Protein 2VQX (pdb70)

Structure (mmCIF, N/CA/C/O backbone):
data_2VQX
#
_entry.id   2VQX
#
_cell.length_a   70.760
_cell.length_b   78.650
_cell.length_c   59.280
_cell.angle_alpha   90.00
_cell.angle_beta   90.00
_cell.angle_gamma   90.00
#
_symmetry.space_group_name_H-M   'P 21 21 2'
#
loop_
_entity.id
_entity.type
_entity.pdbx_description
1 polymer METALLOPROTEINASE
2 non-polymer 'ZINC ION'
3 water water
#
loop_
_atom_site.group_PDB
_atom_site.id
_atom_site.type_symbol
_atom_site.label_atom_id
_atom_site.label_alt_id
_atom_site.label_comp_id
_atom_site.label_asym_id
_atom_site.label_entity_id
_atom_site.label_seq_id
_atom_site.pdbx_PDB_ins_code
_atom_site.Cartn_x
_atom_site.Cartn_y
_atom_site.Cartn_z
_atom_site.occupancy
_atom_site.B_iso_or_equiv
_atom_site.auth_seq_id
_atom_site.auth_comp_id
_atom_site.auth_asym_id
_atom_site.auth_atom_id
_atom_site.pdbx_PDB_model_num
ATOM 1 N N . ALA A 1 6 ? -2.025 7.276 14.023 1.00 26.59 6 ALA A N 1
ATOM 2 C CA . ALA A 1 6 ? -2.984 8.388 13.768 1.00 26.15 6 ALA A CA 1
ATOM 3 C C . ALA A 1 6 ? -4.112 8.345 14.793 1.00 26.13 6 ALA A C 1
ATOM 4 O O . ALA A 1 6 ? -4.696 7.283 15.039 1.00 26.19 6 ALA A O 1
ATOM 6 N N . ARG A 1 7 ? -4.404 9.501 15.388 1.00 25.68 7 ARG A N 1
ATOM 7 C CA . ARG A 1 7 ? -5.519 9.651 16.323 1.00 25.51 7 ARG A CA 1
ATOM 8 C C . ARG A 1 7 ? -6.686 10.301 15.586 1.00 25.08 7 ARG A C 1
ATOM 9 O O . ARG A 1 7 ? -6.628 11.496 15.266 1.00 25.35 7 ARG A O 1
ATOM 17 N N . SER A 1 8 ? -7.728 9.513 15.312 1.00 24.45 8 SER A N 1
ATOM 18 C CA . SER A 1 8 ? -8.902 9.973 14.556 1.00 23.93 8 SER A CA 1
ATOM 19 C C . SER A 1 8 ? -10.087 10.278 15.479 1.00 23.56 8 SER A C 1
ATOM 20 O O . SER A 1 8 ? -10.368 9.514 16.408 1.00 23.79 8 SER A O 1
ATOM 23 N N . VAL A 1 9 ? -10.798 11.367 15.189 1.00 22.70 9 VAL A N 1
ATOM 24 C CA . VAL A 1 9 ? -11.882 11.864 16.054 1.00 22.37 9 VAL A CA 1
ATOM 25 C C . VAL A 1 9 ? -13.143 10.974 16.097 1.00 21.95 9 VAL A C 1
ATOM 26 O O . VAL A 1 9 ? -13.788 10.868 17.142 1.00 21.55 9 VAL A O 1
ATOM 30 N N . ILE A 1 10 ? -13.482 10.345 14.972 1.00 21.49 10 ILE A N 1
ATOM 31 C CA . ILE A 1 10 ? -14.622 9.419 14.884 1.00 21.59 10 ILE A CA 1
ATOM 32 C C . ILE A 1 10 ? -14.126 7.978 15.079 1.00 21.62 10 ILE A C 1
ATOM 33 O O . ILE A 1 10 ? -13.359 7.472 14.254 1.00 21.53 10 ILE A O 1
ATOM 38 N N . PRO A 1 11 ? -14.563 7.310 16.163 1.00 21.79 11 PRO A N 1
ATOM 39 C CA . PRO A 1 11 ? -14.079 5.959 16.469 1.00 22.05 11 PRO A CA 1
ATOM 40 C C . PRO A 1 11 ? -14.627 4.875 15.540 1.00 22.01 11 PRO A C 1
ATOM 41 O O . PRO A 1 11 ? -15.720 5.046 14.983 1.00 22.00 11 PRO A O 1
ATOM 45 N N . PRO A 1 12 ? -13.869 3.771 15.365 1.00 22.32 12 PRO A N 1
ATOM 46 C CA . PRO A 1 12 ? -14.275 2.629 14.544 1.00 21.98 12 PRO A CA 1
ATOM 47 C C . PRO A 1 12 ? -15.701 2.114 14.803 1.00 21.81 12 PRO A C 1
ATOM 48 O O . PRO A 1 12 ? -16.403 1.799 13.843 1.00 21.58 12 PRO A O 1
ATOM 52 N N . TYR A 1 13 ? -16.134 2.033 16.065 1.00 21.33 13 TYR A N 1
ATOM 53 C CA . TYR A 1 13 ? -17.486 1.522 16.344 1.00 21.04 13 TYR A CA 1
ATOM 54 C C . TYR A 1 13 ? -18.598 2.430 15.804 1.00 21.04 13 TYR A C 1
ATOM 55 O O . TYR A 1 13 ? -19.686 1.945 15.495 1.00 20.72 13 TYR A O 1
ATOM 64 N N . MET A 1 14 ? -18.327 3.731 15.675 1.00 21.20 14 MET A N 1
ATOM 65 C CA . MET A 1 14 ? -19.318 4.660 15.128 1.00 21.75 14 MET A CA 1
ATOM 66 C C . MET A 1 14 ? -19.440 4.477 13.611 1.00 21.84 14 MET A C 1
ATOM 67 O O . MET A 1 14 ? -20.547 4.469 13.073 1.00 21.84 14 MET A O 1
ATOM 72 N N . LEU A 1 15 ? -18.303 4.323 12.934 1.00 22.39 15 LEU A N 1
ATOM 73 C CA . LEU A 1 15 ? -18.279 4.051 11.496 1.00 22.67 15 LEU A CA 1
ATOM 74 C C . LEU A 1 15 ? -18.901 2.681 11.166 1.00 23.17 15 LEU A C 1
ATOM 75 O O . LEU A 1 15 ? -19.624 2.550 10.175 1.00 22.93 15 LEU A O 1
ATOM 80 N N . ARG A 1 16 ? -18.625 1.670 11.992 1.00 23.66 16 ARG A N 1
ATOM 81 C CA . ARG A 1 16 ? -19.218 0.334 11.798 1.00 24.35 16 ARG A CA 1
ATOM 82 C C . ARG A 1 16 ? -20.742 0.401 11.903 1.00 24.59 16 ARG A C 1
ATOM 83 O O . ARG A 1 16 ? -21.459 -0.260 11.156 1.00 24.39 16 ARG A O 1
ATOM 91 N N . ARG A 1 17 ? -21.224 1.211 12.837 1.00 25.20 1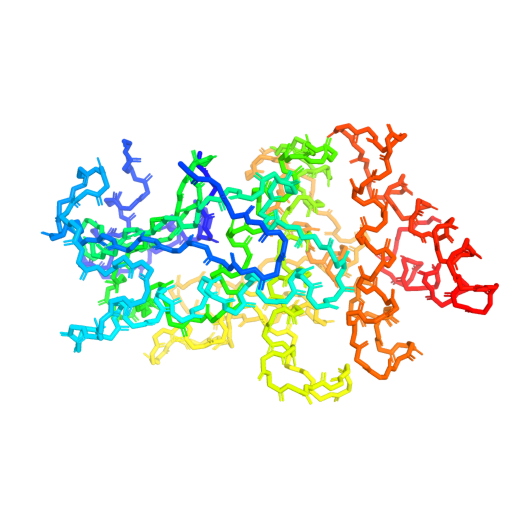7 ARG A N 1
ATOM 92 C CA . ARG A 1 17 ? -22.649 1.459 12.987 1.00 25.46 17 ARG A CA 1
ATOM 93 C C . ARG A 1 17 ? -23.255 2.029 11.686 1.00 25.60 17 ARG A C 1
ATOM 94 O O . ARG A 1 17 ? -24.319 1.587 11.247 1.00 25.45 17 ARG A O 1
ATOM 102 N N . ILE A 1 18 ? -22.565 2.987 11.069 1.00 25.60 18 ILE A N 1
ATOM 103 C CA . ILE A 1 18 ? -23.004 3.563 9.790 1.00 25.90 18 ILE A CA 1
ATOM 104 C C . ILE A 1 18 ? -22.973 2.514 8.674 1.00 26.17 18 ILE A C 1
ATOM 105 O O . ILE A 1 18 ? -23.875 2.463 7.831 1.00 26.13 18 ILE A O 1
ATOM 110 N N . ILE A 1 19 ? -21.939 1.678 8.679 1.00 26.61 19 ILE A N 1
ATOM 111 C CA . ILE A 1 19 ? -21.773 0.642 7.654 1.00 27.07 19 ILE A CA 1
ATOM 112 C C . ILE A 1 19 ? -22.948 -0.351 7.660 1.00 27.62 19 ILE A C 1
ATOM 113 O O . ILE A 1 19 ? -23.386 -0.802 6.598 1.00 28.00 19 ILE A O 1
ATOM 118 N N . GLU A 1 20 ? -23.484 -0.651 8.842 1.00 28.06 20 GLU A N 1
ATOM 119 C CA . GLU A 1 20 ? -24.597 -1.604 8.969 1.00 28.37 20 GLU A CA 1
ATOM 120 C C . GLU A 1 20 ? -26.005 -1.011 8.793 1.00 28.71 20 GLU A C 1
ATOM 121 O O . GLU A 1 20 ? -26.904 -1.702 8.307 1.00 28.85 20 GLU A O 1
ATOM 127 N N . HIS A 1 21 ? -26.202 0.251 9.176 1.00 28.74 21 HIS A N 1
ATOM 128 C CA . HIS A 1 21 ? -27.547 0.845 9.210 1.00 28.78 21 HIS A CA 1
ATOM 129 C C . HIS A 1 21 ? -27.818 1.916 8.149 1.00 28.69 21 HIS A C 1
ATOM 130 O O . HIS A 1 21 ? -28.969 2.327 7.965 1.00 28.78 21 HIS A O 1
ATOM 137 N N . GLY A 1 22 ? -26.778 2.366 7.454 1.00 28.70 22 GLY A N 1
ATOM 138 C CA . GLY A 1 22 ? -26.908 3.462 6.491 1.00 28.82 22 GLY A CA 1
ATOM 139 C C . GLY A 1 22 ? -27.389 3.023 5.118 1.00 28.98 22 GLY A C 1
ATOM 140 O O . GLY A 1 22 ? -27.508 1.827 4.838 1.00 28.79 22 GLY A O 1
ATOM 141 N N . SER A 1 23 ? -27.662 4.005 4.260 1.00 29.18 23 SER A N 1
ATOM 142 C CA . SER A 1 23 ? -27.983 3.748 2.857 1.00 29.26 23 SER A CA 1
ATOM 143 C C . SER A 1 23 ? -26.725 3.296 2.113 1.00 29.50 23 SER A C 1
ATOM 144 O O . SER A 1 23 ? -25.626 3.277 2.682 1.00 29.13 23 SER A O 1
ATOM 147 N N . LEU A 1 24 ? -26.887 2.933 0.841 1.00 29.76 24 LEU A N 1
ATOM 148 C CA . LEU A 1 24 ? -25.757 2.482 0.028 1.00 30.01 24 LEU A CA 1
ATOM 149 C C . LEU A 1 24 ? -24.609 3.499 -0.006 1.00 30.19 24 LEU A C 1
ATOM 150 O O . LEU A 1 24 ? -23.480 3.151 0.341 1.00 30.53 24 LEU A O 1
ATOM 155 N N . PRO A 1 25 ? -24.886 4.757 -0.410 1.00 30.40 25 PRO A N 1
ATOM 156 C CA . PRO A 1 25 ? -23.801 5.746 -0.416 1.00 30.34 25 PRO A CA 1
ATOM 157 C C . PRO A 1 25 ? -23.228 6.048 0.974 1.00 30.27 25 PRO A C 1
ATOM 158 O O . PRO A 1 25 ? -22.033 6.308 1.095 1.00 30.20 25 PRO A O 1
ATOM 162 N N . GLN A 1 26 ? -24.078 6.019 2.001 1.00 30.26 26 GLN A N 1
ATOM 163 C CA . GLN A 1 26 ? -23.634 6.259 3.381 1.00 30.17 26 GLN A CA 1
ATOM 164 C C . GLN A 1 26 ? -22.679 5.153 3.838 1.00 30.29 26 GLN A C 1
ATOM 165 O O . GLN A 1 26 ? -21.605 5.430 4.379 1.00 29.98 26 GLN A O 1
ATOM 171 N N . ARG A 1 27 ? -23.071 3.905 3.603 1.00 30.40 27 ARG A N 1
ATOM 172 C CA . ARG A 1 27 ? -22.211 2.759 3.887 1.00 30.50 27 ARG A CA 1
ATOM 173 C C . ARG A 1 27 ? -20.870 2.873 3.162 1.00 30.44 27 ARG A C 1
ATOM 174 O O . ARG A 1 27 ? -19.821 2.588 3.742 1.00 30.22 27 ARG A O 1
ATOM 182 N N . ASP A 1 28 ? -20.915 3.285 1.896 1.00 30.39 28 ASP A N 1
ATOM 183 C CA . ASP A 1 28 ? -19.726 3.301 1.047 1.00 30.48 28 ASP A CA 1
ATOM 184 C C . ASP A 1 28 ? -18.670 4.322 1.492 0.70 30.42 28 ASP A C 1
ATOM 185 O O . ASP A 1 28 ? -17.480 4.001 1.493 1.00 30.36 28 ASP A O 1
ATOM 190 N N . CYS A 1 29 ? -19.083 5.533 1.872 1.00 30.46 29 CYS A N 1
ATOM 191 C CA . CYS A 1 29 ? -18.104 6.536 2.335 1.00 30.48 29 CYS A CA 1
ATOM 192 C C . CYS A 1 29 ? -17.519 6.163 3.705 1.00 30.39 29 CYS A C 1
ATOM 193 O O . CYS A 1 29 ? -16.342 6.402 3.955 1.00 30.63 29 CYS A O 1
ATOM 198 N N . ALA A 1 30 ? -18.338 5.574 4.576 1.00 30.30 30 ALA A N 1
ATOM 199 C CA . ALA A 1 30 ? -17.880 5.125 5.898 1.00 30.37 30 ALA A CA 1
ATOM 200 C C . ALA A 1 30 ? -16.907 3.952 5.789 1.00 30.42 30 ALA A C 1
ATOM 201 O O . ALA A 1 30 ? -15.944 3.857 6.550 1.00 29.82 30 ALA A O 1
ATOM 203 N N . LEU A 1 31 ? -17.176 3.062 4.839 1.00 30.74 31 LEU A N 1
ATOM 204 C CA . LEU A 1 31 ? -16.333 1.896 4.603 1.00 31.11 31 LEU A CA 1
ATOM 205 C C . LEU A 1 31 ? -14.943 2.322 4.115 1.00 31.23 31 LEU A C 1
ATOM 206 O O . LEU A 1 31 ? -13.926 1.796 4.575 1.00 31.05 31 LEU A O 1
ATOM 211 N N . HIS A 1 32 ? -14.906 3.287 3.200 1.00 31.82 32 HIS A N 1
ATOM 212 C CA . HIS A 1 32 ? -13.640 3.811 2.687 1.00 32.26 32 HIS A CA 1
ATOM 213 C C . HIS A 1 32 ? -12.878 4.588 3.764 1.00 32.51 32 HIS A C 1
ATOM 214 O O . HIS A 1 32 ? -11.642 4.569 3.793 1.00 32.63 32 HIS A O 1
ATOM 221 N N . THR A 1 33 ? -13.615 5.270 4.639 1.00 32.55 33 THR A N 1
ATOM 222 C CA . THR A 1 33 ? -13.019 5.975 5.775 1.00 32.87 33 THR A CA 1
ATOM 223 C C . THR A 1 33 ? -12.409 4.992 6.780 1.00 33.26 33 THR A C 1
ATOM 224 O O . THR A 1 33 ? -11.276 5.180 7.228 1.00 32.93 33 THR A O 1
ATOM 228 N N . LEU A 1 34 ? -13.161 3.947 7.125 1.00 33.96 34 LEU A N 1
ATOM 229 C CA . LEU A 1 34 ? -12.718 2.966 8.123 1.00 34.69 34 LEU A CA 1
ATOM 230 C C . LEU A 1 34 ? -11.522 2.147 7.635 1.00 35.39 34 LEU A C 1
ATOM 231 O O . LEU A 1 34 ? -10.565 1.934 8.383 1.00 35.27 34 LEU A O 1
ATOM 236 N N . ASN A 1 35 ? -11.582 1.699 6.382 1.00 36.32 35 ASN A N 1
ATOM 237 C CA . ASN A 1 35 ? -10.550 0.823 5.822 1.00 37.08 35 ASN A CA 1
ATOM 238 C C . ASN A 1 35 ? -9.281 1.550 5.384 1.00 37.84 35 ASN A C 1
ATOM 239 O O . ASN A 1 35 ? -8.269 0.906 5.100 1.00 37.92 35 ASN A O 1
ATOM 244 N N . HIS A 1 36 ? -9.328 2.880 5.333 1.00 38.78 36 HIS A N 1
ATOM 245 C CA . HIS A 1 36 ? -8.202 3.665 4.829 1.00 39.17 36 HIS A CA 1
ATOM 246 C C . HIS A 1 36 ? -6.891 3.393 5.576 1.00 39.65 36 HIS A C 1
ATOM 247 O O . HIS A 1 36 ? -6.854 3.407 6.809 1.00 39.94 36 HIS A O 1
ATOM 254 N N . VAL A 1 37 ? -5.825 3.155 4.812 1.00 40.15 37 VAL A N 1
ATOM 255 C CA . VAL A 1 37 ? -4.476 2.983 5.360 1.00 40.18 37 VAL A CA 1
ATOM 256 C C . VAL A 1 37 ? -3.476 3.843 4.584 1.00 40.47 37 VAL A C 1
ATOM 257 O O . VAL A 1 37 ? -3.431 5.065 4.751 1.00 40.67 37 VAL A O 1
ATOM 261 N N . LYS A 1 52 ? 12.185 26.357 10.214 1.00 24.71 52 LYS A N 1
ATOM 262 C CA . LYS A 1 52 ? 11.997 27.476 11.133 1.00 24.36 52 LYS A CA 1
ATOM 263 C C . LYS A 1 52 ? 10.869 27.209 12.130 1.00 24.02 52 LYS A C 1
ATOM 264 O O . LYS A 1 52 ? 9.793 26.756 11.750 1.00 24.63 52 LYS A O 1
ATOM 270 N N . THR A 1 53 ? 11.126 27.515 13.399 1.00 23.21 53 THR A N 1
ATOM 271 C CA . THR A 1 53 ? 10.145 27.342 14.469 1.00 22.47 53 THR A CA 1
ATOM 272 C C . THR A 1 53 ? 9.713 28.700 15.012 1.00 21.77 53 THR A C 1
ATOM 273 O O . THR A 1 53 ? 10.422 29.701 14.857 1.00 21.41 53 THR A O 1
ATOM 277 N N . SER A 1 54 ? 8.550 28.730 15.661 1.00 20.85 54 SER A N 1
ATOM 278 C CA . SER A 1 54 ? 8.025 29.971 16.219 1.00 20.53 54 SER A CA 1
ATOM 279 C C . SER A 1 54 ? 8.766 30.357 17.495 1.00 19.89 54 SER A C 1
ATOM 280 O O . SER A 1 54 ? 9.224 29.496 18.254 1.00 19.29 54 SER A O 1
ATOM 283 N N . THR A 1 55 ? 8.913 31.660 17.701 1.00 19.50 55 THR A N 1
ATOM 284 C CA . THR A 1 55 ? 9.317 32.191 18.994 1.00 19.61 55 THR A CA 1
ATOM 285 C C . THR A 1 55 ? 8.025 32.363 19.796 1.00 19.43 55 THR A C 1
ATOM 286 O O . THR A 1 55 ? 6.947 32.557 19.216 1.00 19.44 55 THR A O 1
ATOM 290 N N . GLY A 1 56 ? 8.113 32.258 21.120 1.00 19.05 56 GLY A N 1
ATOM 291 C CA . GLY A 1 56 ? 6.916 32.301 21.963 1.00 18.66 56 GLY A CA 1
ATOM 292 C C . GLY A 1 56 ? 6.034 33.509 21.687 1.00 18.30 56 GLY A C 1
ATOM 293 O O . GLY A 1 56 ? 6.519 34.639 21.687 1.00 18.40 56 GLY A O 1
ATOM 294 N N . GLY A 1 57 ? 4.746 33.269 21.435 1.00 17.75 57 GLY A N 1
ATOM 295 C CA . GLY A 1 57 ? 3.770 34.341 21.215 1.00 17.84 57 GLY A CA 1
ATOM 296 C C . GLY A 1 57 ? 3.332 34.597 19.776 1.00 17.62 57 GLY A C 1
ATOM 297 O O . GLY A 1 57 ? 2.386 35.351 19.549 1.00 17.97 57 GLY A O 1
ATOM 298 N N . GLU A 1 58 ? 4.006 33.989 18.804 1.00 17.48 58 GLU A N 1
ATOM 299 C CA . GLU A 1 58 ? 3.680 34.208 17.386 1.00 17.29 58 GLU A CA 1
ATOM 300 C C . GLU A 1 58 ? 3.646 32.893 16.604 1.00 16.48 58 GLU A C 1
ATOM 301 O O . GLU A 1 58 ? 4.692 32.329 16.282 1.00 16.77 58 GLU A O 1
ATOM 307 N N . VAL A 1 59 ? 2.438 32.423 16.287 1.00 15.61 59 VAL A N 1
ATOM 308 C CA . VAL A 1 59 ? 2.244 31.165 15.555 1.00 15.36 59 VAL A CA 1
ATOM 309 C C . VAL A 1 59 ? 2.857 31.183 14.144 1.00 14.91 59 VAL A C 1
ATOM 310 O O . VAL A 1 59 ? 2.967 32.242 13.511 1.00 14.40 59 VAL A O 1
ATOM 314 N N . ILE A 1 60 ? 3.267 30.007 13.672 1.00 14.46 60 ILE A N 1
ATOM 315 C CA . ILE A 1 60 ? 3.561 29.791 12.251 1.00 14.33 60 ILE A CA 1
ATOM 316 C C . ILE A 1 60 ? 2.614 28.704 11.707 1.00 14.15 60 ILE A C 1
ATOM 317 O O . ILE A 1 60 ? 2.684 27.549 12.123 1.00 13.83 60 ILE A O 1
ATOM 322 N N . ARG A 1 61 ? 1.733 29.085 10.779 1.00 13.86 61 ARG A N 1
ATOM 323 C CA . ARG A 1 61 ? 0.796 28.155 10.138 1.00 14.13 61 ARG A CA 1
ATOM 324 C C . ARG A 1 61 ? 1.162 27.898 8.679 1.00 14.66 61 ARG A C 1
ATOM 325 O O . ARG A 1 61 ? 1.715 28.772 7.997 1.00 14.35 61 ARG A O 1
ATOM 333 N N . ASP A 1 62 ? 0.831 26.701 8.205 1.00 15.39 62 ASP A N 1
ATOM 334 C CA . ASP A 1 62 ? 0.883 26.401 6.777 1.00 15.60 62 ASP A CA 1
ATOM 335 C C . ASP A 1 62 ? -0.220 25.427 6.388 1.00 15.84 62 ASP A C 1
ATOM 336 O O . ASP A 1 62 ? -0.233 24.272 6.822 1.00 15.70 62 ASP A O 1
ATOM 341 N N . ILE A 1 63 ? -1.139 25.908 5.556 1.00 16.09 63 ILE A N 1
ATOM 342 C CA . ILE A 1 63 ? -2.310 25.142 5.156 1.00 16.17 63 ILE A CA 1
ATOM 343 C C . ILE A 1 63 ? -2.157 24.664 3.713 1.00 16.45 63 ILE A C 1
ATOM 344 O O . ILE A 1 63 ? -1.798 25.452 2.823 1.00 16.43 63 ILE A O 1
ATOM 349 N N . TYR A 1 64 ? -2.431 23.373 3.509 1.00 16.68 64 TYR A N 1
ATOM 350 C CA . TYR A 1 64 ? -2.341 22.707 2.206 1.00 17.22 64 TYR A CA 1
ATOM 351 C C . TYR A 1 64 ? -3.707 22.169 1.756 1.00 17.45 64 TYR A C 1
ATOM 352 O O . TYR A 1 64 ? -4.602 21.961 2.578 1.00 16.94 64 TYR A O 1
ATOM 361 N N . ASP A 1 65 ? -3.848 21.952 0.443 1.00 17.84 65 ASP A N 1
ATOM 362 C CA . ASP A 1 65 ? -5.073 21.414 -0.174 1.00 18.17 65 ASP A CA 1
ATOM 363 C C . ASP A 1 65 ? -4.725 20.073 -0.828 1.00 18.61 65 ASP A C 1
ATOM 364 O O . ASP A 1 65 ? -3.963 20.035 -1.789 1.00 18.73 65 ASP A O 1
ATOM 369 N N . ALA A 1 66 ? -5.270 18.979 -0.291 1.00 18.87 66 ALA A N 1
ATOM 370 C CA . ALA A 1 66 ? -5.019 17.627 -0.816 1.00 19.39 66 ALA A CA 1
ATOM 371 C C . ALA A 1 66 ? -5.814 17.312 -2.091 1.00 19.60 66 ALA A C 1
ATOM 372 O O . ALA A 1 66 ? -5.610 16.252 -2.702 1.00 19.67 66 ALA A O 1
ATOM 374 N N . GLU A 1 67 ? -6.720 18.215 -2.465 1.00 20.01 67 GLU A N 1
ATOM 375 C CA . GLU A 1 67 ? -7.465 18.160 -3.733 1.00 20.66 67 GLU A CA 1
ATOM 376 C C . GLU A 1 67 ? -8.196 16.823 -3.936 1.00 21.25 67 GLU A C 1
ATOM 377 O O . GLU A 1 67 ? -8.272 16.296 -5.050 1.00 21.57 67 GLU A O 1
ATOM 386 N N . ASN A 1 68 ? -8.739 16.289 -2.839 1.00 21.94 68 ASN A N 1
ATOM 387 C CA . ASN A 1 68 ? -9.502 15.030 -2.837 1.00 22.11 68 ASN A CA 1
ATOM 388 C C . ASN A 1 68 ? -8.705 13.763 -3.199 1.00 22.69 68 ASN A C 1
ATOM 389 O O . ASN A 1 68 ? -9.288 12.724 -3.530 1.00 22.86 68 ASN A O 1
ATOM 394 N N . SER A 1 69 ? -7.378 13.861 -3.125 1.00 23.12 69 SER A N 1
ATOM 395 C CA . SER A 1 69 ? -6.481 12.712 -3.158 1.00 23.46 69 SER A CA 1
ATOM 396 C C . SER A 1 69 ? -6.068 12.428 -1.714 1.00 23.68 69 SER A C 1
ATOM 397 O O . SER A 1 69 ? -6.450 13.171 -0.808 1.00 23.40 69 SER A O 1
ATOM 400 N N . THR A 1 70 ? -5.297 11.365 -1.497 1.00 23.89 70 THR A N 1
ATOM 401 C CA . THR A 1 70 ? -4.824 11.019 -0.150 1.00 24.29 70 THR A CA 1
ATOM 402 C C . THR A 1 70 ? -3.301 11.149 -0.001 1.00 24.42 70 THR A C 1
ATOM 403 O O . THR A 1 70 ? -2.707 10.560 0.904 1.00 24.55 70 THR A O 1
ATOM 407 N N . GLN A 1 71 ? -2.675 11.939 -0.871 1.00 24.76 71 GLN A N 1
ATOM 408 C CA . GLN A 1 71 ? -1.250 12.240 -0.727 1.00 24.49 71 GLN A CA 1
ATOM 409 C C . GLN A 1 71 ? -1.042 13.495 0.123 1.00 24.14 71 GLN A C 1
ATOM 410 O O . GLN A 1 71 ? -1.637 14.538 -0.138 1.00 24.22 71 GLN A O 1
ATOM 416 N N . LEU A 1 72 ? -0.180 13.384 1.130 1.00 23.83 72 LEU A N 1
ATOM 417 C CA . LEU A 1 72 ? 0.099 14.488 2.038 1.00 23.65 72 LEU A CA 1
ATOM 418 C C . LEU A 1 72 ? 1.474 15.105 1.744 1.00 23.34 72 LEU A C 1
ATOM 419 O O . LEU A 1 72 ? 2.385 14.402 1.297 1.00 23.59 72 LEU A O 1
ATOM 424 N N . PRO A 1 73 ? 1.635 16.418 2.008 1.00 22.88 73 PRO A N 1
ATOM 425 C CA . PRO A 1 73 ? 0.619 17.338 2.528 1.00 22.32 73 PRO A CA 1
ATOM 426 C C . PRO A 1 73 ? -0.349 17.878 1.469 1.00 22.23 73 PRO A C 1
ATOM 427 O O . PRO A 1 73 ? -1.420 18.378 1.823 1.00 21.78 73 PRO A O 1
ATOM 431 N N . GLY A 1 74 ? 0.022 17.771 0.190 1.00 21.88 74 GLY A N 1
ATOM 432 C CA . GLY A 1 74 ? -0.765 18.348 -0.905 1.00 21.92 74 GLY A CA 1
ATOM 433 C C . GLY A 1 74 ? -0.160 19.631 -1.458 1.00 21.72 74 GLY A C 1
ATOM 434 O O . GLY A 1 74 ? 1.051 19.857 -1.344 1.00 21.32 74 GLY A O 1
ATOM 435 N N . LYS A 1 75 ? -1.012 20.465 -2.056 1.00 21.95 75 LYS A N 1
ATOM 436 C CA . LYS A 1 75 ? -0.609 21.749 -2.646 1.00 21.92 75 LYS A CA 1
ATOM 437 C C . LYS A 1 75 ? -0.686 22.867 -1.612 1.00 21.62 75 LYS A C 1
ATOM 438 O O . LYS A 1 75 ? -1.737 23.059 -1.001 1.00 21.01 75 LYS A O 1
ATOM 444 N N . GLN A 1 76 ? 0.408 23.612 -1.426 1.00 21.44 76 GLN A N 1
ATOM 445 C CA . GLN A 1 76 ? 0.410 24.745 -0.485 1.00 21.36 76 GLN A CA 1
ATOM 446 C C . GLN A 1 76 ? -0.542 25.840 -0.967 1.00 21.01 76 GLN A C 1
ATOM 447 O O . GLN A 1 76 ? -0.471 26.282 -2.124 1.00 21.21 76 GLN A O 1
ATOM 453 N N . VAL A 1 77 ? -1.445 26.266 -0.088 1.00 20.22 77 VAL A N 1
ATOM 454 C CA . VAL A 1 77 ? -2.437 27.277 -0.450 1.00 19.68 77 VAL A CA 1
ATOM 455 C C . VAL A 1 77 ? -2.450 28.507 0.459 1.00 19.19 77 VAL A C 1
ATOM 456 O O . VAL A 1 77 ? -2.854 29.573 0.011 1.00 19.04 77 VAL A O 1
ATOM 460 N N . ARG A 1 78 ? -2.026 28.373 1.719 1.00 18.85 78 ARG A N 1
ATOM 461 C CA . ARG A 1 78 ? -1.998 29.518 2.631 1.00 18.83 78 ARG A CA 1
ATOM 462 C C . ARG A 1 78 ? -0.975 29.343 3.753 1.00 18.88 78 ARG A C 1
ATOM 463 O O . ARG A 1 78 ? -1.245 28.662 4.750 1.00 18.80 78 ARG A O 1
ATOM 471 N N . ASN A 1 79 ? 0.202 29.947 3.578 1.00 18.85 79 ASN A N 1
ATOM 472 C CA . ASN A 1 79 ? 1.216 29.975 4.635 1.00 18.95 79 ASN A CA 1
ATOM 473 C C . ASN A 1 79 ? 1.018 31.183 5.548 1.00 18.50 79 ASN A C 1
ATOM 474 O O . ASN A 1 79 ? 0.078 31.957 5.359 1.00 18.32 79 ASN A O 1
ATOM 479 N N . GLU A 1 80 ? 1.883 31.329 6.550 1.00 17.99 80 GLU A N 1
ATOM 480 C CA . GLU A 1 80 ? 1.664 32.325 7.601 1.00 18.16 80 GLU A CA 1
ATOM 481 C C . GLU A 1 80 ? 1.639 33.741 7.026 1.00 18.25 80 GLU A C 1
ATOM 482 O O . GLU A 1 80 ? 2.588 34.160 6.359 1.00 17.95 80 GLU A O 1
ATOM 488 N N . GLY A 1 81 ? 0.541 34.453 7.276 1.00 18.41 81 GLY A N 1
ATOM 489 C CA . GLY A 1 81 ? 0.376 35.829 6.813 1.00 19.05 81 GLY A CA 1
ATOM 490 C C . GLY A 1 81 ? -0.245 35.963 5.431 1.00 19.31 81 GLY A C 1
ATOM 491 O O . GLY A 1 81 ? -0.646 37.061 5.045 1.00 19.88 81 GLY A O 1
ATOM 492 N N . GLN A 1 82 ? -0.327 34.859 4.688 1.00 19.78 82 GLN A N 1
ATOM 493 C CA . GLN A 1 82 ? -0.883 34.867 3.330 1.00 20.05 82 GLN A CA 1
ATOM 494 C C . GLN A 1 82 ? -2.382 35.152 3.372 1.00 20.25 82 GLN A C 1
ATOM 495 O O . GLN A 1 82 ? -3.079 34.703 4.285 1.00 20.23 82 GLN A O 1
ATOM 501 N N . ALA A 1 83 ? -2.871 35.910 2.390 1.00 20.28 83 ALA A N 1
ATOM 502 C CA . ALA A 1 83 ? -4.293 36.269 2.323 1.00 20.28 83 ALA A CA 1
ATOM 503 C C . ALA A 1 83 ? -5.193 35.050 2.089 1.00 20.20 83 ALA A C 1
ATOM 504 O O . ALA A 1 83 ? -4.736 33.998 1.643 1.00 20.47 83 ALA A O 1
ATOM 506 N N . SER A 1 84 ? -6.478 35.221 2.380 1.00 20.45 84 SER A N 1
ATOM 507 C CA . SER A 1 84 ? -7.483 34.173 2.201 1.00 20.36 84 SER A CA 1
ATOM 508 C C . SER A 1 84 ? -7.697 33.838 0.725 1.00 20.56 84 SER A C 1
ATOM 509 O O . SER A 1 84 ? -7.771 34.740 -0.111 1.00 20.38 84 SER A O 1
ATOM 512 N N . ASN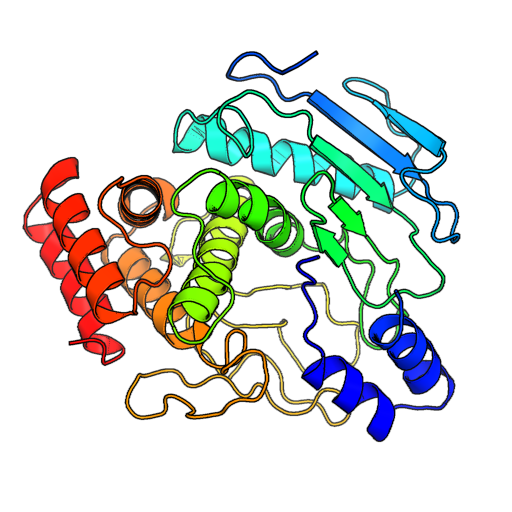 A 1 85 ? -7.806 32.545 0.424 1.00 20.41 85 ASN A N 1
ATOM 513 C CA . ASN A 1 85 ? -8.149 32.076 -0.925 1.00 20.63 85 ASN A CA 1
ATOM 514 C C . ASN A 1 85 ? -9.667 31.865 -1.099 1.00 20.69 85 ASN A C 1
ATOM 515 O O . ASN A 1 85 ? -10.121 31.381 -2.137 1.00 20.83 85 ASN A O 1
ATOM 520 N N . HIS A 1 86 ? -10.431 32.228 -0.068 1.00 20.64 86 HIS A N 1
ATOM 521 C CA . HIS A 1 86 ? -11.900 32.200 -0.079 1.00 20.55 86 HIS A CA 1
ATOM 522 C C . HIS A 1 86 ? -12.520 30.791 -0.161 1.00 20.33 86 HIS A C 1
ATOM 523 O O . HIS A 1 86 ? -13.686 30.641 -0.527 1.00 20.62 86 HIS A O 1
ATOM 530 N N . ASP A 1 87 ? -11.732 29.781 0.207 1.00 19.62 87 ASP A N 1
ATOM 531 C CA . ASP A 1 87 ? -12.209 28.423 0.445 1.00 18.91 87 ASP A CA 1
ATOM 532 C C . ASP A 1 87 ? -12.522 28.329 1.940 1.00 18.32 87 ASP A C 1
ATOM 533 O O . ASP A 1 87 ? -11.632 28.528 2.761 1.00 17.52 87 ASP A O 1
ATOM 538 N N . VAL A 1 88 ? -13.776 28.032 2.284 1.00 17.65 88 VAL A N 1
ATOM 539 C CA . VAL A 1 88 ? -14.225 28.021 3.691 1.00 17.47 88 VAL A CA 1
ATOM 540 C C . VAL A 1 88 ? -13.423 27.037 4.568 1.00 16.97 88 VAL A C 1
ATOM 541 O O . VAL A 1 88 ? -13.101 27.342 5.725 1.00 16.67 88 VAL A O 1
ATOM 545 N N . ALA A 1 89 ? -13.103 25.872 4.011 1.00 16.34 89 ALA A N 1
ATOM 546 C CA . ALA A 1 89 ? -12.301 24.861 4.705 1.00 16.06 89 ALA A CA 1
ATOM 547 C C . ALA A 1 89 ? -10.888 25.357 5.034 1.00 15.59 89 ALA A C 1
ATOM 548 O O . ALA A 1 89 ? -10.382 25.114 6.130 1.00 15.41 89 ALA A O 1
ATOM 550 N N . VAL A 1 90 ? -10.255 26.050 4.087 1.00 15.42 90 VAL A N 1
ATOM 551 C CA . VAL A 1 90 ? -8.912 26.608 4.306 1.00 15.06 90 VAL A CA 1
ATOM 552 C C . VAL A 1 90 ? -8.974 27.755 5.315 1.00 14.85 90 VAL A C 1
ATOM 553 O O . VAL A 1 90 ? -8.097 27.871 6.182 1.00 14.28 90 VAL A O 1
ATOM 557 N N . ASP A 1 91 ? -10.011 28.589 5.203 1.00 14.27 91 ASP A N 1
ATOM 558 C CA . ASP A 1 91 ? -10.236 29.683 6.158 1.00 14.25 91 ASP A CA 1
ATOM 559 C C . ASP A 1 91 ? -10.368 29.143 7.593 1.00 13.76 91 ASP A C 1
ATOM 560 O O . ASP A 1 91 ? -9.756 29.681 8.521 1.00 13.78 91 ASP A O 1
ATOM 565 N N . GLU A 1 92 ? -11.172 28.091 7.760 1.00 13.22 92 GLU A N 1
ATOM 566 C CA . GLU A 1 92 ? -11.428 27.493 9.084 1.00 13.15 92 GLU A CA 1
ATOM 567 C C . GLU A 1 92 ? -10.179 26.804 9.665 1.00 12.42 92 GLU A C 1
ATOM 568 O O . GLU A 1 92 ? -9.864 26.979 10.847 1.00 12.22 92 GLU A O 1
ATOM 574 N N . ALA A 1 93 ? -9.470 26.038 8.841 1.00 12.00 93 ALA A N 1
ATOM 575 C CA . ALA A 1 93 ? -8.197 25.426 9.257 1.00 12.03 93 ALA A CA 1
ATOM 576 C C . ALA A 1 93 ? -7.204 26.494 9.709 1.00 11.96 93 ALA A C 1
ATOM 577 O O . ALA A 1 93 ? -6.603 26.384 10.783 1.00 11.24 93 ALA A O 1
ATOM 579 N N . TYR A 1 94 ? -7.038 27.529 8.883 1.00 11.92 94 TYR A N 1
ATOM 580 C CA . TYR A 1 94 ? -6.105 28.625 9.179 1.00 12.14 94 TYR A CA 1
ATOM 581 C C . TYR A 1 94 ? -6.481 29.343 10.483 1.00 12.10 94 TYR A C 1
ATOM 582 O O . TYR A 1 94 ? -5.631 29.542 11.357 1.00 12.09 94 TYR A O 1
ATOM 591 N N . ASP A 1 95 ? -7.754 29.712 10.612 1.00 12.10 95 ASP A N 1
ATOM 592 C CA . ASP A 1 95 ? -8.237 30.450 11.774 1.00 12.44 95 ASP A CA 1
ATOM 593 C C . ASP A 1 95 ? -8.191 29.620 13.067 1.00 12.22 95 ASP A C 1
ATOM 594 O O . ASP A 1 95 ? -7.749 30.118 14.109 1.00 12.22 95 ASP A O 1
ATOM 599 N N . TYR A 1 96 ? -8.635 28.365 13.001 1.00 11.86 96 TYR A N 1
ATOM 600 C CA . TYR A 1 96 ? -8.768 27.540 14.215 1.00 11.80 96 TYR A CA 1
ATOM 601 C C . TYR A 1 96 ? -7.424 26.970 14.716 1.00 11.26 96 TYR A C 1
ATOM 602 O O . TYR A 1 96 ? -7.236 26.795 15.923 1.00 11.54 96 TYR A O 1
ATOM 611 N N . LEU A 1 97 ? -6.486 26.716 13.808 1.00 11.26 97 LEU A N 1
ATOM 612 C CA . LEU A 1 97 ? -5.096 26.443 14.212 1.00 11.04 97 LEU A CA 1
ATOM 613 C C . LEU A 1 97 ? -4.490 27.666 14.943 1.00 10.82 97 LEU A C 1
ATOM 614 O O . LEU A 1 97 ? -3.805 27.519 15.967 1.00 10.79 97 LEU A O 1
ATOM 619 N N . GLY A 1 98 ? -4.758 28.864 14.423 1.00 10.28 98 GLY A N 1
ATOM 620 C CA . GLY A 1 98 ? -4.340 30.116 15.073 1.00 10.27 98 GLY A CA 1
ATOM 621 C C . GLY A 1 98 ? -4.910 30.309 16.473 1.00 9.87 98 GLY A C 1
ATOM 622 O O . GLY A 1 98 ? -4.174 30.648 17.418 1.00 9.37 98 GLY A O 1
ATOM 623 N N . VAL A 1 99 ? -6.219 30.097 16.619 1.00 9.60 99 VAL A N 1
ATOM 624 C CA . VAL A 1 99 ? -6.863 30.247 17.932 1.00 9.65 99 VAL A CA 1
ATOM 625 C C . VAL A 1 99 ? -6.308 29.223 18.938 1.00 9.38 99 VAL A C 1
ATOM 626 O O . VAL A 1 99 ? -6.134 29.534 20.131 1.00 9.08 99 VAL A O 1
ATOM 630 N N . THR A 1 100 ? -6.015 28.013 18.468 1.00 9.62 100 THR A N 1
ATOM 631 C CA . THR A 1 100 ? -5.461 26.981 19.347 1.00 9.43 100 THR A CA 1
ATOM 632 C C . THR A 1 100 ? -4.076 27.401 19.882 1.00 9.42 100 THR A C 1
ATOM 633 O O . THR A 1 100 ? -3.814 27.280 21.087 1.00 9.18 100 THR A O 1
ATOM 637 N N . TYR A 1 101 ? -3.215 27.924 19.006 1.00 9.38 101 TYR A N 1
ATOM 638 C CA . TYR A 1 101 ? -1.910 28.460 19.433 1.00 9.98 101 TYR A CA 1
ATOM 639 C C . TYR A 1 101 ? -2.080 29.573 20.458 1.00 10.02 101 TYR A C 1
ATOM 640 O O . TYR A 1 101 ? -1.431 29.568 21.511 1.00 10.09 101 TYR A O 1
ATOM 649 N N . ASP A 1 102 ? -2.945 30.533 20.135 1.00 10.47 102 ASP A N 1
ATOM 650 C CA . ASP A 1 102 ? -3.197 31.690 20.990 1.00 10.66 102 ASP A CA 1
ATOM 651 C C . ASP A 1 102 ? -3.701 31.275 22.378 1.00 10.64 102 ASP A C 1
ATOM 652 O O . ASP A 1 102 ? -3.265 31.825 23.384 1.00 10.45 102 ASP A O 1
ATOM 661 N N . PHE A 1 103 ? -4.612 30.301 22.430 1.00 10.43 103 PHE A N 1
ATOM 662 C CA . PHE A 1 103 ? -5.072 29.766 23.710 1.00 10.44 103 PHE A CA 1
ATOM 663 C C . PHE A 1 103 ? -3.909 29.257 24.569 1.00 10.03 103 PHE A C 1
ATOM 664 O O . PHE A 1 103 ? -3.753 29.670 25.721 1.00 10.07 103 PHE A O 1
ATOM 672 N N . PHE A 1 104 ? -3.105 28.347 24.025 1.00 10.24 104 PHE A N 1
ATOM 673 C CA . PHE A 1 104 ? -2.001 27.767 24.808 1.00 10.61 104 PHE A CA 1
ATOM 674 C C . PHE A 1 104 ? -0.971 28.815 25.249 1.00 10.86 104 PHE A C 1
ATOM 675 O O . PHE A 1 104 ? -0.415 28.700 26.339 1.00 10.52 104 PHE A O 1
ATOM 683 N N . TRP A 1 105 ? -0.756 29.853 24.436 1.00 11.70 105 TRP A N 1
ATOM 684 C CA . TRP A 1 105 ? 0.169 30.940 24.800 1.00 12.14 105 TRP A CA 1
ATOM 685 C C . TRP A 1 105 ? -0.404 31.853 25.879 1.00 12.40 105 TRP A C 1
ATOM 686 O O . TRP A 1 105 ? 0.271 32.151 26.874 1.00 12.97 105 TRP A O 1
ATOM 697 N N . GLN A 1 106 ? -1.637 32.318 25.674 1.00 12.44 106 GLN A N 1
ATOM 698 C CA . GLN A 1 106 ? -2.280 33.240 26.621 1.00 12.71 106 GLN A CA 1
ATOM 699 C C . GLN A 1 106 ? -2.591 32.581 27.964 1.00 12.56 106 GLN A C 1
ATOM 700 O O . GLN A 1 106 ? -2.390 33.186 29.011 1.00 12.51 106 GLN A O 1
ATOM 706 N N . ALA A 1 107 ? -3.095 31.348 27.924 1.00 12.01 107 ALA A N 1
ATOM 707 C CA . ALA A 1 107 ? -3.511 30.647 29.142 1.00 11.92 107 ALA A CA 1
ATOM 708 C C . ALA A 1 107 ? -2.329 30.112 29.941 1.00 11.65 107 ALA A C 1
ATOM 709 O O . ALA A 1 107 ? -2.293 30.261 31.166 1.00 11.62 107 ALA A O 1
ATOM 711 N N . PHE A 1 108 ? -1.369 29.488 29.260 1.00 11.58 108 PHE A N 1
ATOM 712 C CA . PHE A 1 108 ? -0.330 28.696 29.941 1.00 11.83 108 PHE A CA 1
ATOM 713 C C . PHE A 1 108 ? 1.110 29.088 29.581 1.00 11.96 108 PHE A C 1
ATOM 714 O O . PHE A 1 108 ? 2.046 28.459 30.067 1.00 12.45 108 PHE A O 1
ATOM 722 N N . LYS A 1 109 ? 1.286 30.127 28.756 1.00 12.04 109 LYS A N 1
ATOM 723 C CA . LYS A 1 109 ? 2.618 30.551 28.280 1.00 12.01 109 LYS A CA 1
ATOM 724 C C . LYS A 1 109 ? 3.399 29.413 27.573 1.00 11.81 109 LYS A C 1
ATOM 725 O O . LYS A 1 109 ? 4.625 29.317 27.690 1.00 11.89 109 LYS A O 1
ATOM 731 N N . ARG A 1 110 ? 2.674 28.570 26.837 1.00 10.92 110 ARG A N 1
ATOM 732 C CA . ARG A 1 110 ? 3.258 27.464 26.080 1.00 10.47 110 ARG A CA 1
ATOM 733 C C . ARG A 1 110 ? 3.448 27.907 24.621 1.00 10.05 110 ARG A C 1
ATOM 734 O O . ARG A 1 110 ? 2.566 28.546 24.044 1.00 9.08 110 ARG A O 1
ATOM 742 N N . ASN A 1 111 ? 4.599 27.559 24.050 1.00 9.67 111 ASN A N 1
ATOM 743 C CA . ASN A 1 111 ? 4.942 27.881 22.656 1.00 9.78 111 ASN A CA 1
ATOM 744 C C . ASN A 1 111 ? 4.677 26.695 21.705 1.00 9.76 111 ASN A C 1
ATOM 745 O O . ASN A 1 111 ? 5.553 25.852 21.464 1.00 9.74 111 ASN A O 1
ATOM 750 N N . SER A 1 112 ? 3.452 26.653 21.174 1.00 10.15 112 SER A N 1
ATOM 751 C CA . SER A 1 112 ? 2.958 25.592 20.292 1.00 10.10 112 SER A CA 1
ATOM 752 C C . SER A 1 112 ? 2.808 24.234 21.011 1.00 10.33 112 SER A C 1
ATOM 753 O O . SER A 1 112 ? 2.959 24.135 22.235 1.00 10.29 112 SER A O 1
ATOM 756 N N . LEU A 1 113 ? 2.490 23.198 20.239 1.00 10.62 113 LEU A N 1
ATOM 757 C CA . LEU A 1 113 ? 2.084 21.902 20.798 1.00 10.92 113 LEU A CA 1
ATOM 758 C C . LEU A 1 113 ? 3.180 21.245 21.641 1.00 11.15 113 LEU A C 1
ATOM 759 O O . LEU A 1 113 ? 2.878 20.628 22.663 1.00 11.62 113 LEU A O 1
ATOM 764 N N . ASP A 1 114 ? 4.437 21.385 21.213 1.00 11.21 114 ASP A N 1
ATOM 765 C CA . ASP A 1 114 ? 5.584 20.739 21.880 1.00 11.17 114 ASP A CA 1
ATOM 766 C C . ASP A 1 114 ? 6.414 21.650 22.808 1.00 10.91 114 ASP A C 1
ATOM 767 O O . ASP A 1 114 ? 7.454 21.227 23.329 1.00 10.69 114 ASP A O 1
ATOM 772 N N . ASN A 1 115 ? 5.957 22.884 23.013 1.00 10.56 115 ASN A N 1
ATOM 773 C CA . ASN A 1 115 ? 6.723 23.916 23.716 1.00 10.97 115 ASN A CA 1
ATOM 774 C C . ASN A 1 115 ? 8.107 24.171 23.058 1.00 11.03 115 ASN A C 1
ATOM 775 O O . ASN A 1 115 ? 9.035 24.648 23.713 1.00 11.35 115 ASN A O 1
ATOM 780 N N . GLN A 1 116 ? 8.218 23.870 21.760 1.00 10.97 116 GLN A N 1
ATOM 781 C CA . GLN A 1 116 ? 9.438 24.108 20.974 1.00 11.09 116 GLN A CA 1
ATOM 782 C C . GLN A 1 116 ? 9.140 24.897 19.680 1.00 11.62 116 GLN A C 1
ATOM 783 O O . GLN A 1 116 ? 9.975 24.951 18.751 1.00 11.59 116 GLN A O 1
ATOM 789 N N . GLY A 1 117 ? 7.964 25.517 19.628 1.00 11.96 117 GLY A N 1
ATOM 790 C CA . GLY A 1 117 ? 7.564 26.332 18.490 1.00 12.04 117 GLY A CA 1
ATOM 791 C C . GLY A 1 117 ? 7.237 25.596 17.198 1.00 12.25 117 GLY A C 1
ATOM 792 O O . GLY A 1 117 ? 7.382 26.172 16.114 1.00 12.81 117 GLY A O 1
ATOM 793 N N . LEU A 1 118 ? 6.776 24.346 17.301 1.00 12.58 118 LEU A N 1
ATOM 794 C CA . LEU A 1 118 ? 6.350 23.555 16.127 1.00 12.68 118 LEU A CA 1
ATOM 795 C C . LEU A 1 118 ? 5.409 24.350 15.211 1.00 12.57 118 LEU A C 1
ATOM 796 O O . LEU A 1 118 ? 4.383 24.847 15.678 1.00 12.31 118 LEU A O 1
ATOM 801 N N . PRO A 1 119 ? 5.755 24.487 13.906 1.00 12.81 119 PRO A N 1
ATOM 802 C CA . PRO A 1 119 ? 4.770 25.085 13.004 1.00 12.71 119 PRO A CA 1
ATOM 803 C C . PRO A 1 119 ? 3.523 24.216 12.915 1.00 12.59 119 PRO A C 1
ATOM 804 O O . PRO A 1 119 ? 3.629 22.982 12.946 1.00 13.13 119 PRO A O 1
ATOM 808 N N . LEU A 1 120 ? 2.360 24.851 12.811 1.00 12.13 120 LEU A N 1
ATOM 809 C CA . LEU A 1 120 ? 1.091 24.124 12.738 1.00 12.56 120 LEU A CA 1
ATOM 810 C C . LEU A 1 120 ? 0.676 23.932 11.277 1.00 12.59 120 LEU A C 1
ATOM 811 O O . LEU A 1 120 ? 0.304 24.884 10.591 1.00 12.51 120 LEU A O 1
ATOM 816 N N . THR A 1 121 ? 0.754 22.682 10.824 1.00 13.42 121 THR A N 1
ATOM 817 C CA . THR A 1 121 ? 0.471 22.299 9.443 1.00 13.65 121 THR A CA 1
ATOM 818 C C . THR A 1 121 ? -0.863 21.560 9.354 1.00 13.72 121 THR A C 1
ATOM 819 O O . THR A 1 121 ? -1.161 20.690 10.183 1.00 13.73 121 THR A O 1
ATOM 823 N N . GLY A 1 122 ? -1.660 21.905 8.343 1.00 13.88 122 GLY A N 1
ATOM 824 C CA . GLY A 1 122 ? -2.949 21.249 8.113 1.00 14.25 122 GLY A CA 1
ATOM 825 C C . GLY A 1 122 ? -3.240 21.042 6.633 1.00 14.48 122 GLY A C 1
ATOM 826 O O . GLY A 1 122 ? -2.936 21.912 5.818 1.00 14.59 122 GLY A O 1
ATOM 827 N N . SER A 1 123 ? -3.824 19.891 6.297 1.00 14.57 123 SER A N 1
ATOM 828 C CA . SER A 1 123 ? -4.256 19.582 4.929 1.00 14.89 123 SER A CA 1
ATOM 829 C C . SER A 1 123 ? -5.778 19.368 4.879 1.00 14.99 123 SER A C 1
ATOM 830 O O . SER A 1 123 ? -6.319 18.557 5.642 1.00 14.84 123 SER A O 1
ATOM 833 N N . VAL A 1 124 ? -6.454 20.098 3.989 1.00 15.18 124 VAL A N 1
ATOM 834 C CA . VAL A 1 124 ? -7.911 20.006 3.825 1.00 15.79 124 VAL A CA 1
ATOM 835 C C . VAL A 1 124 ? -8.264 19.252 2.538 1.00 16.04 124 VAL A C 1
ATOM 836 O O . VAL A 1 124 ? -7.391 19.001 1.700 1.00 15.92 124 VAL A O 1
ATOM 840 N N . HIS A 1 125 ? -9.542 18.900 2.394 1.00 16.43 125 HIS A N 1
ATOM 841 C CA . HIS A 1 125 ? -10.024 18.114 1.249 1.00 16.90 125 HIS A CA 1
ATOM 842 C C . HIS A 1 125 ? -9.226 16.805 1.060 1.00 17.25 125 HIS A C 1
ATOM 843 O O . HIS A 1 125 ? -8.825 16.457 -0.053 1.00 17.38 125 HIS A O 1
ATOM 850 N N . TYR A 1 126 ? -9.002 16.091 2.164 1.00 17.61 126 TYR A N 1
ATOM 851 C CA . TYR A 1 126 ? -8.366 14.768 2.146 1.00 18.04 126 TYR A CA 1
ATOM 852 C C . TYR A 1 126 ? -9.389 13.698 1.764 1.00 18.34 126 TYR A C 1
ATOM 853 O O . TYR A 1 126 ? -10.425 13.559 2.420 1.00 18.05 126 TYR A O 1
ATOM 862 N N . GLY A 1 127 ? -9.103 12.955 0.696 1.00 18.86 127 GLY A N 1
ATOM 863 C CA . GL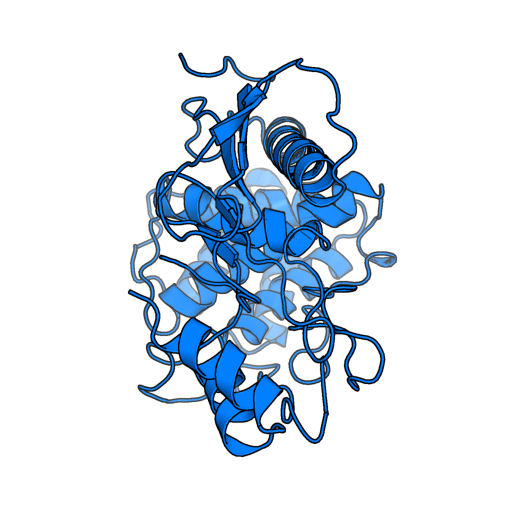Y A 1 127 ? -9.986 11.886 0.234 1.00 19.39 127 GLY A CA 1
ATOM 864 C C . GLY A 1 127 ? -11.287 12.361 -0.390 1.00 19.81 127 GLY A C 1
ATOM 865 O O . GLY A 1 127 ? -11.478 13.556 -0.638 1.00 19.72 127 GLY A O 1
ATOM 866 N N . LYS A 1 128 ? -12.185 11.409 -0.644 1.00 20.51 128 LYS A N 1
ATOM 867 C CA . LYS A 1 128 ? -13.512 11.693 -1.183 1.00 21.01 128 LYS A CA 1
ATOM 868 C C . LYS A 1 128 ? -14.586 11.364 -0.139 1.00 20.99 128 LYS A C 1
ATOM 869 O O . LYS A 1 128 ? -14.737 10.207 0.260 1.00 21.15 128 LYS A O 1
ATOM 875 N N . GLU A 1 129 ? -15.319 12.387 0.294 1.00 21.09 129 GLU A N 1
ATOM 876 C CA . GLU A 1 129 ? -16.320 12.257 1.358 1.00 21.41 129 GLU A CA 1
ATOM 877 C C . GLU A 1 129 ? -15.749 11.505 2.568 1.00 21.12 129 GLU A C 1
ATOM 878 O O . GLU A 1 129 ? -16.372 10.578 3.098 1.00 21.19 129 GLU A O 1
ATOM 884 N N . TYR A 1 130 ? -14.555 11.917 2.991 1.00 20.83 130 TYR A N 1
ATOM 885 C CA . TYR A 1 130 ? -13.839 11.258 4.077 1.00 20.50 130 TYR A CA 1
ATOM 886 C C . TYR A 1 130 ? -14.462 11.664 5.416 1.00 20.21 130 TYR A C 1
ATOM 887 O O . TYR A 1 130 ? -14.512 12.851 5.752 1.00 19.40 130 TYR A O 1
ATOM 896 N N . GLN A 1 131 ? -14.935 10.666 6.166 1.00 20.04 131 GLN A N 1
ATOM 897 C CA . GLN A 1 131 ? -15.728 10.883 7.383 1.00 19.93 131 GLN A CA 1
ATOM 898 C C . GLN A 1 131 ? -14.860 10.926 8.639 1.00 19.76 131 GLN A C 1
ATOM 899 O O . GLN A 1 131 ? -15.152 10.242 9.627 1.00 19.82 131 GLN A O 1
ATOM 905 N N . ASN A 1 132 ? -13.791 11.717 8.608 1.00 19.21 132 ASN A N 1
ATOM 906 C CA . ASN A 1 132 ? -12.911 11.826 9.765 1.00 18.90 132 ASN A CA 1
ATOM 907 C C . ASN A 1 132 ? -11.936 13.000 9.678 1.00 18.74 132 ASN A C 1
ATOM 908 O O . ASN A 1 132 ? -11.810 13.668 8.644 1.00 18.53 132 ASN A O 1
ATOM 913 N N . ALA A 1 133 ? -11.274 13.253 10.801 1.00 18.40 133 ALA A N 1
ATOM 914 C CA . ALA A 1 133 ? -10.111 14.127 10.869 1.00 18.15 133 ALA A CA 1
ATOM 915 C C . ALA A 1 133 ? -9.121 13.489 11.845 1.00 18.22 133 ALA A C 1
ATOM 916 O O . ALA A 1 133 ? -9.529 12.731 12.741 1.00 18.11 133 ALA A O 1
ATOM 918 N N . PHE A 1 134 ? -7.827 13.756 11.662 1.00 17.96 134 PHE A N 1
ATOM 919 C CA . PHE A 1 134 ? -6.808 13.161 12.526 1.00 17.86 134 PHE A CA 1
ATOM 920 C C . PHE A 1 134 ? -5.503 13.950 12.625 1.00 17.94 134 PHE A C 1
ATOM 921 O O . PHE A 1 134 ? -5.129 14.689 11.708 1.00 17.63 134 PHE A O 1
ATOM 929 N N . TRP A 1 135 ? -4.834 13.781 13.767 1.00 17.83 135 TRP A N 1
ATOM 930 C CA . TRP A 1 135 ? -3.466 14.249 13.978 1.00 17.89 135 TRP A CA 1
ATOM 931 C C . TRP A 1 135 ? -2.556 13.040 13.768 1.00 17.82 135 TRP A C 1
ATOM 932 O O . TRP A 1 135 ? -2.781 11.998 14.385 1.00 17.93 135 TRP A O 1
ATOM 943 N N . ASN A 1 136 ? -1.545 13.163 12.906 1.00 17.96 136 ASN A N 1
ATOM 944 C CA . ASN A 1 136 ? -0.710 12.005 12.549 1.00 18.15 136 ASN A CA 1
ATOM 945 C C . ASN A 1 136 ? 0.673 11.993 13.199 1.00 18.36 136 ASN A C 1
ATOM 946 O O . ASN A 1 136 ? 1.537 11.196 12.812 1.00 18.60 136 ASN A O 1
ATOM 951 N N . GLY A 1 137 ? 0.875 12.863 14.189 1.00 18.34 137 GLY A N 1
ATOM 952 C CA . GLY A 1 137 ? 2.168 13.010 14.843 1.00 18.49 137 GLY A CA 1
ATOM 953 C C . GLY A 1 137 ? 2.936 14.236 14.380 1.00 18.69 137 GLY A C 1
ATOM 954 O O . GLY A 1 137 ? 3.771 14.751 15.124 1.00 19.30 137 GLY A O 1
ATOM 955 N N . GLN A 1 138 ? 2.675 14.695 13.152 1.00 18.47 138 GLN A N 1
ATOM 956 C CA . GLN A 1 138 ? 3.327 15.899 12.624 1.00 18.39 138 GLN A CA 1
ATOM 957 C C . GLN A 1 138 ? 2.379 16.962 12.023 1.00 17.77 138 GLN A C 1
ATOM 958 O O . GLN A 1 138 ? 2.763 18.134 11.927 1.00 17.47 138 GLN A O 1
ATOM 964 N N . GLN A 1 139 ? 1.164 16.572 11.625 1.00 16.93 139 GLN A N 1
ATOM 965 C CA . GLN A 1 139 ? 0.192 17.527 11.067 1.00 16.69 139 GLN A CA 1
ATOM 966 C C . GLN A 1 139 ? -1.264 17.118 11.281 1.00 16.03 139 GLN A C 1
ATOM 967 O O . GLN A 1 139 ? -1.549 15.981 11.645 1.00 15.99 139 GLN A O 1
ATOM 973 N N . MET A 1 140 ? -2.166 18.072 11.039 1.00 15.63 140 MET A N 1
ATOM 974 C CA . MET A 1 140 ? -3.606 17.829 10.982 1.00 15.40 140 MET A CA 1
ATOM 975 C C . MET A 1 140 ? -4.050 17.456 9.571 1.00 15.07 140 MET A C 1
ATOM 976 O O . MET A 1 140 ? -3.574 18.034 8.593 1.00 15.02 140 MET A O 1
ATOM 981 N N . VAL A 1 141 ? -4.989 16.516 9.484 1.00 15.16 141 VAL A N 1
ATOM 982 C CA . VAL A 1 141 ? -5.608 16.116 8.211 1.00 15.51 141 VAL A CA 1
ATOM 983 C C . VAL A 1 141 ? -7.139 16.125 8.379 1.00 15.83 141 VAL A C 1
ATOM 984 O O . VAL A 1 141 ? -7.662 15.543 9.340 1.00 15.93 141 VAL A O 1
ATOM 988 N N . PHE A 1 142 ? -7.839 16.799 7.458 1.00 16.06 142 PHE A N 1
ATOM 989 C CA . PHE A 1 142 ? -9.293 17.022 7.552 1.00 15.91 142 PHE A CA 1
ATOM 990 C C . PHE A 1 142 ? -10.053 16.465 6.344 1.00 16.00 142 PHE A C 1
ATOM 991 O O . PHE A 1 142 ? -9.756 16.815 5.195 1.00 15.19 142 PHE A O 1
ATOM 999 N N . GLY A 1 143 ? -11.053 15.628 6.610 1.00 16.15 143 GLY A N 1
ATOM 1000 C CA . GLY A 1 143 ? -12.010 15.205 5.589 1.00 16.35 143 GLY A CA 1
ATOM 1001 C C . GLY A 1 143 ? -13.128 16.216 5.355 1.00 16.39 143 GLY A C 1
ATOM 1002 O O . GLY A 1 143 ? -13.348 17.127 6.173 1.00 15.78 143 GLY A O 1
ATOM 1003 N N . ASP A 1 144 ? -13.832 16.046 4.232 1.00 16.88 144 ASP A N 1
ATOM 1004 C CA . ASP A 1 144 ? -14.963 16.902 3.836 1.00 17.41 144 ASP A CA 1
ATOM 1005 C C . ASP A 1 144 ? -16.297 16.441 4.444 1.00 17.55 144 ASP A C 1
ATOM 1006 O O . ASP A 1 144 ? -17.292 17.176 4.406 1.00 17.00 144 ASP A O 1
ATOM 1011 N N . GLY A 1 145 ? -16.335 15.218 4.967 1.00 18.21 145 GLY A N 1
ATOM 1012 C CA . GLY A 1 145 ? -17.600 14.599 5.386 1.00 18.74 145 GLY A CA 1
ATOM 1013 C C . GLY A 1 145 ? -18.485 14.260 4.190 1.00 19.38 145 GLY A C 1
ATOM 1014 O O . GLY A 1 145 ? -18.090 14.488 3.042 1.00 19.66 145 GLY A O 1
ATOM 1015 N N . ASP A 1 146 ? -19.681 13.733 4.452 1.00 20.05 146 ASP A N 1
ATOM 1016 C CA . ASP A 1 146 ? -20.610 13.320 3.384 1.00 20.39 146 ASP A CA 1
ATOM 1017 C C . ASP A 1 146 ? -21.842 14.222 3.235 1.00 20.85 146 ASP A C 1
ATOM 1018 O O . ASP A 1 146 ? -22.596 14.083 2.268 1.00 21.43 146 ASP A O 1
ATOM 1023 N N . GLY A 1 147 ? -22.055 15.127 4.190 1.00 20.81 147 GLY A N 1
ATOM 1024 C CA . GLY A 1 147 ? -23.184 16.054 4.155 1.00 20.86 147 GLY A CA 1
ATOM 1025 C C . GLY A 1 147 ? -24.508 15.498 4.659 1.00 20.99 147 GLY A C 1
ATOM 1026 O O . GLY A 1 147 ? -25.466 16.250 4.838 1.00 21.62 147 GLY A O 1
ATOM 1027 N N . GLU A 1 148 ? -24.561 14.189 4.894 1.00 20.87 148 GLU A N 1
ATOM 1028 C CA . GLU A 1 148 ? -25.786 13.507 5.310 1.00 20.93 148 GLU A CA 1
ATOM 1029 C C . GLU A 1 148 ? -25.716 13.026 6.754 1.00 20.18 148 GLU A C 1
ATOM 1030 O O . GLU A 1 148 ? -26.729 13.019 7.455 1.00 20.49 148 GLU A O 1
ATOM 1036 N N . ILE A 1 149 ? -24.531 12.605 7.192 1.00 19.39 149 ILE A N 1
ATOM 1037 C CA . ILE A 1 149 ? -24.314 12.247 8.594 1.00 19.07 149 ILE A CA 1
ATOM 1038 C C . ILE A 1 149 ? -23.385 13.266 9.267 1.00 18.39 149 ILE A C 1
ATOM 1039 O O . ILE A 1 149 ? -23.700 13.770 10.342 1.00 17.96 149 ILE A O 1
ATOM 1044 N N . PHE A 1 150 ? -22.257 13.569 8.623 1.00 17.70 150 PHE A N 1
ATOM 1045 C CA . PHE A 1 150 ? -21.279 14.530 9.152 1.00 17.27 150 PHE A CA 1
ATOM 1046 C C . PHE A 1 150 ? -21.058 15.712 8.199 1.00 16.97 150 PHE A C 1
ATOM 1047 O O . PHE A 1 150 ? -21.005 15.533 6.979 1.00 17.13 150 PHE A O 1
ATOM 1055 N N . ASN A 1 151 ? -20.895 16.909 8.762 1.00 16.47 151 ASN A N 1
ATOM 1056 C CA . ASN A 1 151 ? -20.454 18.077 7.990 1.00 16.12 151 ASN A CA 1
ATOM 1057 C C . ASN A 1 151 ? -18.924 18.081 7.838 1.00 15.57 151 ASN A C 1
ATOM 1058 O O . ASN A 1 151 ? -18.248 17.164 8.312 1.00 15.56 151 ASN A O 1
ATOM 1063 N N . ARG A 1 152 ? -18.381 19.095 7.159 1.00 15.21 152 ARG A N 1
ATOM 1064 C CA . ARG A 1 152 ? -16.927 19.207 6.957 1.00 14.88 152 ARG A CA 1
ATOM 1065 C C . ARG A 1 152 ? -16.185 19.242 8.299 1.00 14.17 152 ARG A C 1
ATOM 1066 O O . ARG A 1 152 ? -16.654 19.847 9.256 1.00 13.24 152 ARG A O 1
ATOM 1074 N N . PHE A 1 153 ? -15.020 18.604 8.357 1.00 14.04 153 PHE A N 1
ATOM 1075 C CA . PHE A 1 153 ? -14.348 18.373 9.642 1.00 13.97 153 PHE A CA 1
ATOM 1076 C C . PHE A 1 153 ? -13.474 19.532 10.147 1.00 13.78 153 PHE A C 1
ATOM 1077 O O . PHE A 1 153 ? -12.792 19.394 11.157 1.00 14.31 153 PHE A O 1
ATOM 1085 N N . THR A 1 154 ? -13.523 20.674 9.461 1.00 13.59 154 THR A N 1
ATOM 1086 C CA . THR A 1 154 ? -12.958 21.935 9.961 1.00 13.30 154 THR A CA 1
ATOM 1087 C C . THR A 1 154 ? -14.000 22.800 10.676 1.00 13.17 154 THR A C 1
ATOM 1088 O O . THR A 1 154 ? -13.656 23.837 11.247 1.00 13.49 154 THR A O 1
ATOM 1092 N N . ILE A 1 155 ? -15.267 22.379 10.668 1.00 12.87 155 ILE A N 1
ATOM 1093 C CA . ILE A 1 155 ? -16.368 23.264 11.060 1.00 12.51 155 ILE A CA 1
ATOM 1094 C C . ILE A 1 155 ? -16.468 23.575 12.567 1.00 12.35 155 ILE A C 1
ATOM 1095 O O . ILE A 1 155 ? -16.985 24.632 12.944 1.00 12.43 155 ILE A O 1
ATOM 1100 N N . ALA A 1 156 ? -16.008 22.653 13.413 1.00 11.85 156 ALA A N 1
ATOM 1101 C CA . ALA A 1 156 ? -16.123 22.788 14.873 1.00 11.66 156 ALA A CA 1
ATOM 1102 C C . ALA A 1 156 ? -14.759 23.037 15.529 1.00 11.46 156 ALA A C 1
ATOM 1103 O O . ALA A 1 156 ? -13.892 22.158 15.529 1.00 11.50 156 ALA A O 1
ATOM 1105 N N . ILE A 1 157 ? -14.591 24.223 16.118 1.00 10.98 157 ILE A N 1
ATOM 1106 C CA . ILE A 1 157 ? -13.292 24.654 16.680 1.00 10.78 157 ILE A CA 1
ATOM 1107 C C . ILE A 1 157 ? -12.762 23.724 17.794 1.00 10.46 157 ILE A C 1
ATOM 1108 O O . ILE A 1 157 ? -11.564 23.447 17.861 1.00 10.14 157 ILE A O 1
ATOM 1113 N N . ASP A 1 158 ? -13.661 23.221 18.630 1.00 10.23 158 ASP A N 1
ATOM 1114 C CA . ASP A 1 158 ? -13.292 22.292 19.716 1.00 10.59 158 ASP A CA 1
ATOM 1115 C C . ASP A 1 158 ? -12.747 20.948 19.213 1.00 10.32 158 ASP A C 1
ATOM 1116 O O . ASP A 1 158 ? -11.885 20.350 19.861 1.00 10.06 158 ASP A O 1
ATOM 1121 N N . VAL A 1 159 ? -13.258 20.478 18.075 1.00 10.32 159 VAL A N 1
ATOM 1122 C CA . VAL A 1 159 ? -12.770 19.246 17.451 1.00 10.42 159 VAL A CA 1
ATOM 1123 C C . VAL A 1 159 ? -11.372 19.446 16.842 1.00 10.17 159 VAL A C 1
ATOM 1124 O O . VAL A 1 159 ? -10.512 18.559 16.941 1.00 9.76 159 VAL A O 1
ATOM 1128 N N . VAL A 1 160 ? -11.145 20.612 16.232 1.00 9.89 160 VAL A N 1
ATOM 1129 C CA . VAL A 1 160 ? -9.801 21.011 15.794 1.00 10.02 160 VAL A CA 1
ATOM 1130 C C . VAL A 1 160 ? -8.819 21.058 16.977 1.00 9.72 160 VAL A C 1
ATOM 1131 O O . VAL A 1 160 ? -7.721 20.499 16.901 1.00 9.72 160 VAL A O 1
ATOM 1135 N N . GLY A 1 161 ? -9.220 21.718 18.063 1.00 9.68 161 GLY A N 1
ATOM 1136 C CA . GLY A 1 161 ? -8.412 21.775 19.292 1.00 9.73 161 GLY A CA 1
ATOM 1137 C C . GLY A 1 161 ? -8.149 20.419 19.935 1.00 9.64 161 GLY A C 1
ATOM 1138 O O . GLY A 1 161 ? -7.026 20.140 20.380 1.00 9.29 161 GLY A O 1
ATOM 1139 N N . HIS A 1 162 ? -9.186 19.581 19.980 1.00 9.90 162 HIS A N 1
ATOM 1140 C CA . HIS A 1 162 ? -9.086 18.190 20.474 1.00 9.90 162 HIS A CA 1
ATOM 1141 C C . HIS A 1 162 ? -7.964 17.421 19.767 1.00 9.58 162 HIS A C 1
ATOM 1142 O O . HIS A 1 162 ? -7.101 16.829 20.420 1.00 9.28 162 HIS A O 1
ATOM 1149 N N . ALA A 1 163 ? -7.984 17.423 18.433 1.00 9.27 163 ALA A N 1
ATOM 1150 C CA . ALA A 1 163 ? -7.001 16.679 17.656 1.00 9.55 163 ALA A CA 1
ATOM 1151 C C . ALA A 1 163 ? -5.585 17.244 17.842 1.00 9.49 163 ALA A C 1
ATOM 1152 O O . ALA A 1 163 ? -4.646 16.491 18.098 1.00 9.58 163 ALA A O 1
ATOM 1154 N N . LEU A 1 164 ? -5.439 18.566 17.739 1.00 10.04 164 LEU A N 1
ATOM 1155 C CA . LEU A 1 164 ? -4.148 19.229 17.984 1.00 10.21 164 LEU A CA 1
ATOM 1156 C C . LEU A 1 164 ? -3.595 18.900 19.384 1.00 10.25 164 LEU A C 1
ATOM 1157 O O . LEU A 1 164 ? -2.378 18.697 19.550 1.00 10.16 164 LEU A O 1
ATOM 1162 N N . ALA A 1 165 ? -4.489 18.817 20.371 1.00 10.14 165 ALA A N 1
ATOM 1163 C CA . ALA A 1 165 ? -4.102 18.563 21.761 1.00 10.42 165 ALA A CA 1
ATOM 1164 C C . ALA A 1 165 ? -3.436 17.202 21.982 1.00 10.55 165 ALA A C 1
ATOM 1165 O O . ALA A 1 165 ? -2.715 17.024 22.967 1.00 10.95 165 ALA A O 1
ATOM 1167 N N . HIS A 1 166 ? -3.640 16.253 21.067 1.00 10.45 166 HIS A N 1
ATOM 1168 C CA . HIS A 1 166 ? -2.915 14.980 21.134 1.00 10.66 166 HIS A CA 1
ATOM 1169 C C . HIS A 1 166 ? -1.403 15.209 20.991 1.00 10.70 166 HIS A C 1
ATOM 1170 O O . HIS A 1 166 ? -0.616 14.503 21.609 1.00 10.67 166 HIS A O 1
ATOM 1177 N N . GLY A 1 167 ? -1.003 16.207 20.203 1.00 10.57 167 GLY A N 1
ATOM 1178 C CA . GLY A 1 167 ? 0.409 16.620 20.126 1.00 10.51 167 GLY A CA 1
ATOM 1179 C C . GLY A 1 167 ? 1.002 17.166 21.424 1.00 10.25 167 GLY A C 1
ATOM 1180 O O . GLY A 1 167 ? 2.198 16.989 21.699 1.00 10.31 167 GLY A O 1
ATOM 1181 N N . VAL A 1 168 ? 0.175 17.841 22.218 1.00 10.03 168 VAL A N 1
ATOM 1182 C CA . VAL A 1 168 ? 0.578 18.340 23.530 1.00 10.35 168 VAL A CA 1
ATOM 1183 C C . VAL A 1 168 ? 0.832 17.178 24.489 1.00 10.65 168 VAL A C 1
ATOM 1184 O O . VAL A 1 168 ? 1.891 17.097 25.131 1.00 10.82 168 VAL A O 1
ATOM 1188 N N . THR A 1 169 ? -0.140 16.274 24.569 1.00 10.53 169 THR A N 1
ATOM 1189 C CA . THR A 1 169 ? -0.035 15.092 25.420 1.00 10.74 169 THR A CA 1
ATOM 1190 C C . THR A 1 169 ? 1.181 14.222 25.057 1.00 10.87 169 THR A C 1
ATOM 1191 O O . THR A 1 169 ? 1.908 13.785 25.946 1.00 10.13 169 THR A O 1
ATOM 1195 N N . GLU A 1 170 ? 1.412 14.008 23.763 1.00 11.34 170 GLU A N 1
ATOM 1196 C CA . GLU A 1 170 ? 2.554 13.206 23.285 1.00 12.18 170 GLU A CA 1
ATOM 1197 C C . GLU A 1 170 ? 3.905 13.787 23.726 1.00 12.16 170 GLU A C 1
ATOM 1198 O O . GLU A 1 170 ? 4.832 13.033 24.076 1.00 12.22 170 GLU A O 1
ATOM 1204 N N . SER A 1 171 ? 4.004 15.117 23.721 1.00 11.85 171 SER A N 1
ATOM 1205 C CA . SER A 1 171 ? 5.236 15.831 24.089 1.00 12.04 171 SER A CA 1
ATOM 1206 C C . SER A 1 171 ? 5.455 15.973 25.603 1.00 11.95 171 SER A C 1
ATOM 1207 O O . SER A 1 171 ? 6.539 16.398 26.041 1.00 12.91 171 SER A O 1
ATOM 1210 N N . GLU A 1 172 ? 4.451 15.617 26.403 1.00 11.20 172 GLU A N 1
ATOM 1211 C CA . GLU A 1 172 ? 4.559 15.691 27.864 1.00 11.16 172 GLU A CA 1
ATOM 1212 C C . GLU A 1 172 ? 4.515 14.287 28.495 1.00 11.27 172 GLU A C 1
ATOM 1213 O O . GLU A 1 172 ? 5.452 13.519 28.293 1.00 10.71 172 GLU A O 1
ATOM 1219 N N . ALA A 1 173 ? 3.454 13.943 29.233 1.00 11.31 173 ALA A N 1
ATOM 1220 C CA . ALA A 1 173 ? 3.379 12.632 29.910 1.00 11.47 173 ALA A CA 1
ATOM 1221 C C . ALA A 1 173 ? 3.382 11.430 28.953 1.00 11.45 173 ALA A C 1
ATOM 1222 O O . ALA A 1 173 ? 3.826 10.336 29.328 1.00 12.33 173 ALA A O 1
ATOM 1224 N N . GLY A 1 174 ? 2.870 11.618 27.737 1.00 11.67 174 GLY A N 1
ATOM 1225 C CA . GLY A 1 174 ? 2.875 10.557 26.725 1.00 11.58 174 GLY A CA 1
ATOM 1226 C C . GLY A 1 174 ? 2.006 9.364 27.095 1.00 11.62 174 GLY A C 1
ATOM 1227 O O . GLY A 1 174 ? 2.397 8.203 26.889 1.00 11.15 174 GLY A O 1
ATOM 1228 N N . LEU A 1 175 ? 0.820 9.653 27.631 1.00 11.59 175 LEU A N 1
ATOM 1229 C CA . LEU A 1 175 ? -0.119 8.611 28.060 1.00 11.46 175 LEU A CA 1
ATOM 1230 C C . LEU A 1 175 ? -0.423 7.621 26.922 1.00 11.70 175 LEU A C 1
ATOM 1231 O O . LEU A 1 175 ? -0.729 8.031 25.797 1.00 11.41 175 LEU A O 1
ATOM 1236 N N . ILE A 1 176 ? -0.319 6.327 27.215 1.00 11.66 176 ILE A N 1
ATOM 1237 C CA . ILE A 1 176 ? -0.546 5.289 26.203 1.00 11.78 176 ILE A CA 1
ATOM 1238 C C . ILE A 1 176 ? -2.038 5.160 25.863 1.00 11.76 176 ILE A C 1
ATOM 1239 O O . ILE A 1 176 ? -2.905 5.508 26.670 1.00 11.20 176 ILE A O 1
ATOM 1244 N N . TYR A 1 177 ? -2.322 4.676 24.658 1.00 12.22 177 TYR A N 1
ATOM 1245 C CA . TYR A 1 177 ? -3.696 4.600 24.156 1.00 12.68 177 TYR A CA 1
ATOM 1246 C C . TYR A 1 177 ? -4.270 3.233 24.528 1.00 12.36 177 TYR A C 1
ATOM 1247 O O . TYR A 1 177 ? -4.486 2.369 23.662 1.00 12.20 177 TYR A O 1
ATOM 1256 N N . PHE A 1 178 ? -4.495 3.050 25.832 1.00 11.88 178 PHE A N 1
ATOM 1257 C CA . PHE A 1 178 ? -4.901 1.769 26.396 1.00 11.83 178 PHE A CA 1
ATOM 1258 C C . PHE A 1 178 ? -5.625 1.927 27.738 1.00 11.26 178 PHE A C 1
ATOM 1259 O O . PHE A 1 178 ? -5.084 2.522 28.677 1.00 9.96 178 PHE A O 1
ATOM 1267 N N . GLN A 1 179 ? -6.847 1.391 27.816 1.00 10.83 179 GLN A N 1
ATOM 1268 C CA . GLN A 1 179 ? -7.650 1.403 29.048 1.00 10.84 179 GLN A CA 1
ATOM 1269 C C . GLN A 1 179 ? -7.703 2.816 29.680 1.00 10.31 179 GLN A C 1
ATOM 1270 O O . GLN A 1 179 ? -7.941 3.792 28.955 1.00 9.22 179 GLN A O 1
ATOM 1276 N N . GLN A 1 180 ? -7.491 2.931 30.996 1.00 9.85 180 GLN A N 1
ATOM 1277 C CA . GLN A 1 180 ? -7.686 4.223 31.691 1.00 10.09 180 GLN A CA 1
ATOM 1278 C C . GLN A 1 180 ? -6.698 5.313 31.258 1.00 9.75 180 GLN A C 1
ATOM 1279 O O . GLN A 1 180 ? -7.078 6.485 31.149 1.00 9.30 180 GLN A O 1
ATOM 1285 N N . ALA A 1 181 ? -5.443 4.937 30.995 1.00 9.58 181 ALA A N 1
ATOM 1286 C CA . ALA A 1 181 ? -4.467 5.878 30.440 1.00 9.14 181 ALA A CA 1
ATOM 1287 C C . ALA A 1 181 ? -4.948 6.446 29.099 1.00 8.95 181 ALA A C 1
ATOM 1288 O O . ALA A 1 181 ? -4.813 7.643 28.840 1.00 8.24 181 ALA A O 1
ATOM 1290 N N . GLY A 1 182 ? -5.541 5.585 28.271 1.00 8.82 182 GLY A N 1
ATOM 1291 C CA . GLY A 1 182 ? -6.080 5.989 26.970 1.00 8.52 182 GLY A CA 1
ATOM 1292 C C . GLY A 1 182 ? -7.344 6.831 27.087 1.00 8.38 182 GLY A C 1
ATOM 1293 O O . GLY A 1 182 ? -7.509 7.812 26.351 1.00 8.47 182 GLY A O 1
ATOM 1294 N N . ALA A 1 183 ? -8.222 6.465 28.023 1.00 8.19 183 ALA A N 1
ATOM 1295 C CA . ALA A 1 183 ? -9.400 7.284 28.354 1.00 8.02 183 ALA A CA 1
ATOM 1296 C C . ALA A 1 183 ? -9.008 8.691 28.860 1.00 7.80 183 ALA A C 1
ATOM 1297 O O . ALA A 1 183 ? -9.677 9.683 28.529 1.00 6.77 183 ALA A O 1
ATOM 1299 N N . LEU A 1 184 ? -7.929 8.764 29.650 1.00 7.98 184 LEU A N 1
ATOM 1300 C CA . LEU A 1 184 ? -7.360 10.038 30.109 1.00 8.37 184 LEU A CA 1
ATOM 1301 C C . LEU A 1 184 ? -6.737 10.862 28.963 1.00 8.83 184 LEU A C 1
ATOM 1302 O O . LEU A 1 184 ? -6.861 12.087 28.954 1.00 8.77 184 LEU A O 1
ATOM 1307 N N . ASN A 1 185 ? -6.067 10.186 28.027 1.00 9.14 185 ASN A N 1
ATOM 1308 C CA . ASN A 1 185 ? -5.543 10.798 26.792 1.00 9.06 185 ASN A CA 1
ATOM 1309 C C . ASN A 1 185 ? -6.673 11.453 25.982 1.00 8.99 185 ASN A C 1
ATOM 1310 O O . ASN A 1 185 ? -6.599 12.642 25.634 1.00 8.85 185 ASN A O 1
ATOM 1315 N N . GLU A 1 186 ? -7.728 10.692 25.720 1.00 8.52 186 GLU A N 1
ATOM 1316 C CA . GLU A 1 186 ? -8.943 11.230 25.107 1.00 8.96 186 GLU A CA 1
ATOM 1317 C C . GLU A 1 186 ? -9.564 12.403 25.890 1.00 8.65 186 GLU A C 1
ATOM 1318 O O . GLU A 1 186 ? -9.938 13.432 25.299 1.00 8.79 186 GLU A O 1
ATOM 1324 N N . SER A 1 187 ? -9.644 12.268 27.213 1.00 8.13 187 SER A N 1
ATOM 1325 C CA . SER A 1 187 ? -10.253 13.302 28.058 1.00 8.07 187 SER A CA 1
ATOM 1326 C C . SER A 1 187 ? -9.463 14.616 28.041 1.00 7.80 187 SER A C 1
ATOM 1327 O O . SER A 1 187 ? -10.052 15.692 27.992 1.00 7.05 187 SER A O 1
ATOM 1330 N N . LEU A 1 188 ? -8.134 14.530 28.070 1.00 7.70 188 LEU A N 1
ATOM 1331 C CA . LEU A 1 188 ? -7.302 15.729 27.974 1.00 7.78 188 LEU A CA 1
ATOM 1332 C C . LEU A 1 188 ? -7.557 16.481 26.661 1.00 7.83 188 LEU A C 1
ATOM 1333 O O . LEU A 1 188 ? -7.580 17.715 26.639 1.00 7.51 188 LEU A O 1
ATOM 1338 N N . SER A 1 189 ? -7.763 15.746 25.569 1.00 7.61 189 SER A N 1
ATOM 1339 C CA . SER A 1 189 ? -8.062 16.382 24.280 1.00 7.94 189 SER A CA 1
ATOM 1340 C C . SER A 1 189 ? -9.444 17.072 24.313 1.00 7.75 189 SER A C 1
ATOM 1341 O O . SER A 1 189 ? -9.609 18.166 23.771 1.00 7.54 189 SER A O 1
ATOM 1344 N N . ASP A 1 190 ? -10.422 16.436 24.958 1.00 7.67 190 ASP A N 1
ATOM 1345 C CA . ASP A 1 190 ? -11.757 17.032 25.137 1.00 7.87 190 ASP A CA 1
ATOM 1346 C C . ASP A 1 190 ? -11.698 18.281 26.047 1.00 7.79 190 ASP A C 1
ATOM 1347 O O . ASP A 1 190 ? -12.353 19.298 25.786 1.00 7.17 190 ASP A O 1
ATOM 1352 N N . VAL A 1 191 ? -10.901 18.199 27.110 1.00 7.44 191 VAL A N 1
ATOM 1353 C CA . VAL A 1 191 ? -10.713 19.324 28.040 1.00 7.57 191 VAL A CA 1
ATOM 1354 C C . VAL A 1 191 ? -10.106 20.532 27.316 1.00 7.75 191 VAL A C 1
ATOM 1355 O O . VAL A 1 191 ? -10.675 21.630 27.350 1.00 7.52 191 VAL A O 1
ATOM 1359 N N . PHE A 1 192 ? -8.978 20.325 26.633 1.00 8.23 192 PHE A N 1
ATOM 1360 C CA . PHE A 1 192 ? -8.292 21.425 25.953 1.00 8.56 192 PHE A CA 1
ATOM 1361 C C . PHE A 1 192 ? -9.093 21.933 24.736 1.00 8.34 192 PHE A C 1
ATOM 1362 O O . PHE A 1 192 ? -9.147 23.138 24.497 1.00 8.46 192 PHE A O 1
ATOM 1370 N N . GLY A 1 193 ? -9.746 21.035 24.000 1.00 8.07 193 GLY A N 1
ATOM 1371 C CA . GLY A 1 193 ? -10.610 21.445 22.887 1.00 8.32 193 GLY A CA 1
ATOM 1372 C C . GLY A 1 193 ? -11.767 22.312 23.369 1.00 8.31 193 GLY A C 1
ATOM 1373 O O . GLY A 1 193 ? -12.114 23.318 22.740 1.00 8.59 193 GLY A O 1
ATOM 1374 N N . SER A 1 194 ? -12.362 21.938 24.500 1.00 8.16 194 SER A N 1
ATOM 1375 C CA . SER A 1 194 ? -13.434 22.742 25.105 1.00 8.42 194 SER A CA 1
ATOM 1376 C C . SER A 1 194 ? -12.928 24.117 25.562 1.00 8.37 194 SER A C 1
ATOM 1377 O O . SER A 1 194 ? -13.600 25.135 25.340 1.00 8.50 194 SER A O 1
ATOM 1380 N N . LEU A 1 195 ? -11.752 24.150 26.189 1.00 7.98 195 LEU A N 1
ATOM 1381 C CA . LEU A 1 195 ? -11.176 25.415 26.672 1.00 8.22 195 LEU A CA 1
ATOM 1382 C C . LEU A 1 195 ? -10.840 26.375 25.527 1.00 8.08 195 LEU A C 1
ATOM 1383 O O . LEU A 1 195 ? -11.013 27.596 25.667 1.00 8.22 195 LEU A O 1
ATOM 1388 N N . VAL A 1 196 ? -10.380 25.835 24.396 1.00 8.31 196 VAL A N 1
ATOM 1389 C CA . VAL A 1 196 ? -10.115 26.646 23.196 1.00 8.72 196 VAL A CA 1
ATOM 1390 C C . VAL A 1 196 ? -11.398 27.356 22.740 1.00 8.76 196 VAL A C 1
ATOM 1391 O O . VAL A 1 196 ? -11.396 28.571 22.512 1.00 8.98 196 VAL A O 1
ATOM 1395 N N . LYS A 1 197 ? -12.486 26.593 22.625 1.00 9.12 197 LYS A N 1
ATOM 1396 C CA . LYS A 1 197 ? -13.801 27.137 22.257 1.00 9.23 197 LYS A CA 1
ATOM 1397 C C . LYS A 1 197 ? -14.278 28.217 23.236 1.00 9.18 197 LYS A C 1
ATOM 1398 O O . LYS A 1 197 ? -14.678 29.307 22.817 1.00 9.25 197 LYS A O 1
ATOM 1404 N N . GLN A 1 198 ? -14.214 27.924 24.532 1.00 9.38 198 GLN A N 1
ATOM 1405 C CA . GLN A 1 198 ? -14.663 28.859 25.581 1.00 9.36 198 GLN A CA 1
ATOM 1406 C C . GLN A 1 198 ? -13.828 30.160 25.610 1.00 9.65 198 GLN A C 1
ATOM 1407 O O . GLN A 1 198 ? -14.367 31.262 25.802 1.00 9.72 198 GLN A O 1
ATOM 1413 N N . PHE A 1 199 ? -12.523 30.018 25.408 1.00 10.17 199 PHE A N 1
ATOM 1414 C CA . PHE A 1 199 ? -11.589 31.157 25.266 1.00 10.44 199 PHE A CA 1
ATOM 1415 C C . PHE A 1 199 ? -11.957 32.037 24.057 1.00 10.79 199 PHE A C 1
ATOM 1416 O O . PHE A 1 199 ? -12.009 33.273 24.158 1.00 10.57 199 PHE A O 1
ATOM 1424 N N . HIS A 1 200 ? -12.233 31.386 22.932 1.00 11.35 200 HIS A N 1
ATOM 1425 C CA . HIS A 1 200 ? -12.633 32.063 21.691 1.00 11.65 200 HIS A CA 1
ATOM 1426 C C . HIS A 1 200 ? -13.930 32.862 21.853 1.00 11.84 200 HIS A C 1
ATOM 1427 O O . HIS A 1 200 ? -14.068 33.951 21.270 1.00 11.65 200 HIS A O 1
ATOM 1434 N N . LEU A 1 201 ? -14.870 32.315 22.632 1.00 11.81 201 LEU A N 1
ATOM 1435 C CA . LEU A 1 201 ? -16.203 32.911 22.820 1.00 12.07 201 LEU A CA 1
ATOM 1436 C C . LEU A 1 201 ? -16.341 33.744 24.107 1.00 12.29 201 LEU A C 1
ATOM 1437 O O . LEU A 1 201 ? -17.412 34.302 24.370 1.00 12.50 201 LEU A O 1
ATOM 1442 N N . LYS A 1 202 ? -15.263 33.839 24.887 1.00 12.52 202 LYS A N 1
ATOM 1443 C CA . LYS A 1 202 ? -15.209 34.642 26.128 1.00 12.78 202 LYS A CA 1
ATOM 1444 C C . LYS A 1 202 ? -16.278 34.196 27.147 1.00 12.44 202 LYS A C 1
ATOM 1445 O O . LYS A 1 202 ? -16.955 35.020 27.785 1.00 12.00 202 LYS A O 1
ATOM 1451 N N . GLN A 1 203 ? -16.399 32.874 27.296 1.00 11.66 203 GLN A N 1
ATOM 1452 C CA . GLN A 1 203 ? -17.413 32.246 28.145 1.00 11.50 203 GLN A CA 1
ATOM 1453 C C . GLN A 1 203 ? -16.848 31.792 29.491 1.00 11.28 203 GLN A C 1
ATOM 1454 O O . GLN A 1 203 ? -15.777 31.189 29.541 1.00 11.11 203 GLN A O 1
ATOM 1460 N N . THR A 1 204 ? -17.577 32.067 30.572 1.00 11.11 204 THR A N 1
ATOM 1461 C CA . THR A 1 204 ? -17.284 31.475 31.883 1.00 11.09 204 THR A CA 1
ATOM 1462 C C . THR A 1 204 ? -17.897 30.065 31.938 1.00 10.91 204 THR A C 1
ATOM 1463 O O . THR A 1 204 ? -18.671 29.693 31.052 1.00 10.44 204 THR A O 1
ATOM 1467 N N . ALA A 1 205 ? -17.556 29.292 32.971 1.00 10.81 205 ALA A N 1
ATOM 1468 C CA . ALA A 1 205 ? -17.993 27.889 33.078 1.00 11.40 205 ALA A CA 1
ATOM 1469 C C . ALA A 1 205 ? -19.520 27.735 33.059 1.00 11.66 205 ALA A C 1
ATOM 1470 O O . ALA A 1 205 ? -20.042 26.784 32.485 1.00 11.74 205 ALA A O 1
ATOM 1472 N N . ASP A 1 206 ? -20.223 28.676 33.682 1.00 11.98 206 ASP A N 1
ATOM 1473 C CA . ASP A 1 206 ? -21.690 28.616 33.788 1.00 12.32 206 ASP A CA 1
ATOM 1474 C C . ASP A 1 206 ? -22.452 28.925 32.488 1.00 12.30 206 ASP A C 1
ATOM 1475 O O . ASP A 1 206 ? -23.675 28.741 32.433 1.00 12.85 206 ASP A O 1
ATOM 1480 N N . LYS A 1 207 ? -21.741 29.402 31.466 1.00 12.28 207 LYS A N 1
ATOM 1481 C CA . LYS A 1 207 ? -22.332 29.728 30.158 1.00 12.47 207 LYS A CA 1
ATOM 1482 C C . LYS A 1 207 ? -21.923 28.780 29.022 1.00 12.13 207 LYS A C 1
ATOM 1483 O O . LYS A 1 207 ? -22.630 28.678 28.014 1.00 11.48 207 LYS A O 1
ATOM 1489 N N . ALA A 1 208 ? -20.794 28.092 29.186 1.00 11.44 208 ALA A N 1
ATOM 1490 C CA . ALA A 1 208 ? -20.273 27.172 28.164 1.00 11.30 208 ALA A CA 1
ATOM 1491 C C . ALA A 1 208 ? -21.245 26.020 27.874 1.00 10.93 208 ALA A C 1
ATOM 1492 O O . ALA A 1 208 ? -21.974 25.583 28.764 1.00 11.06 208 ALA A O 1
ATOM 1494 N N . ASP A 1 209 ? -21.256 25.538 26.630 1.00 10.60 209 ASP A N 1
ATOM 1495 C CA . ASP A 1 209 ? -22.152 24.436 26.226 1.00 10.77 209 ASP A CA 1
ATOM 1496 C C . ASP A 1 209 ? -21.664 23.043 26.684 1.00 10.21 209 ASP A C 1
ATOM 1497 O O . ASP A 1 209 ? -22.470 22.115 26.882 1.00 9.50 209 ASP A O 1
ATOM 1502 N N . TRP A 1 210 ? -20.347 22.904 26.845 1.00 9.91 210 TRP A N 1
ATOM 1503 C CA . TRP A 1 210 ? -19.703 21.652 27.279 1.00 10.30 210 TRP A CA 1
ATOM 1504 C C . TRP A 1 210 ? -19.954 20.439 26.345 1.00 10.45 210 TRP A C 1
ATOM 1505 O O . TRP A 1 210 ? -19.855 19.283 26.771 1.00 11.35 210 TRP A O 1
ATOM 1516 N N . LEU A 1 211 ? -20.237 20.718 25.074 1.00 10.58 211 LEU A N 1
ATOM 1517 C CA . LEU A 1 211 ? -20.397 19.699 24.026 1.00 10.58 211 LEU A CA 1
ATOM 1518 C C . LEU A 1 211 ? -19.122 19.523 23.197 1.00 10.78 211 LEU A C 1
ATOM 1519 O O . LEU A 1 211 ? -18.395 20.483 22.940 1.00 10.20 211 LEU A O 1
ATOM 1524 N N . ILE A 1 212 ? -18.865 18.293 22.760 1.00 10.32 212 ILE A N 1
ATOM 1525 C CA . ILE A 1 212 ? -17.817 18.031 21.792 1.00 10.76 212 ILE A CA 1
ATOM 1526 C C . ILE A 1 212 ? -18.474 17.820 20.423 1.00 11.06 212 ILE A C 1
ATOM 1527 O O . ILE A 1 212 ? -19.326 16.934 20.255 1.00 10.90 212 ILE A O 1
ATOM 1532 N N . GLY A 1 213 ? -18.091 18.646 19.455 1.00 11.29 213 GLY A N 1
ATOM 1533 C CA . GLY A 1 213 ? -18.620 18.544 18.094 1.00 12.25 213 GLY A CA 1
ATOM 1534 C C . GLY A 1 213 ? -19.967 19.208 17.816 1.00 12.58 213 GLY A C 1
ATOM 1535 O O . GLY A 1 213 ? -20.703 18.747 16.942 1.00 13.18 213 GLY A O 1
ATOM 1536 N N . GLU A 1 214 ? -20.303 20.289 18.518 1.00 13.44 214 GLU A N 1
ATOM 1537 C CA . GLU A 1 214 ? -21.496 21.072 18.148 1.00 14.03 214 GLU A CA 1
ATOM 1538 C C . GLU A 1 214 ? -21.310 21.582 16.709 1.00 14.00 214 GLU A C 1
ATOM 1539 O O . GLU A 1 214 ? -20.271 22.165 16.386 1.00 13.99 214 GLU A O 1
ATOM 1545 N N . GLY A 1 215 ? -22.297 21.335 15.849 1.00 14.22 215 GLY A N 1
ATOM 1546 C CA . GLY A 1 215 ? -22.226 21.734 14.428 1.00 14.11 215 GLY A CA 1
ATOM 1547 C C . GLY A 1 215 ? -21.666 20.704 13.457 1.00 14.33 215 GLY A C 1
ATOM 1548 O O . GLY A 1 215 ? -21.777 20.868 12.227 1.00 14.30 215 GLY A O 1
ATOM 1549 N N . LEU A 1 216 ? -21.073 19.636 13.983 1.00 14.03 216 LEU A N 1
ATOM 1550 C CA . LEU A 1 216 ? -20.445 18.612 13.148 1.00 14.25 216 LEU A CA 1
ATOM 1551 C C . LEU A 1 216 ? -21.478 17.613 12.612 1.00 14.61 216 LEU A C 1
ATOM 1552 O O . LEU A 1 216 ? -21.316 17.085 11.509 1.00 14.21 216 LEU A O 1
ATOM 1557 N N . LEU A 1 217 ? -22.535 17.353 13.384 1.00 14.89 217 LEU A N 1
ATOM 1558 C CA . LEU A 1 217 ? -23.601 16.456 12.922 1.00 15.48 217 LEU A CA 1
ATOM 1559 C C . LEU A 1 217 ? -24.483 17.157 11.893 1.00 16.14 217 LEU A C 1
ATOM 1560 O O . LEU A 1 217 ? -24.905 18.301 12.095 1.00 15.94 217 LEU A O 1
ATOM 1565 N N . ALA A 1 218 ? -24.754 16.460 10.790 1.00 17.15 218 ALA A N 1
ATOM 1566 C CA . ALA A 1 218 ? -25.567 16.998 9.702 1.00 17.73 218 ALA A CA 1
ATOM 1567 C C . ALA A 1 218 ? -27.009 17.201 10.153 1.00 18.62 218 ALA A C 1
ATOM 1568 O O . ALA A 1 218 ? -27.463 16.562 11.101 1.00 18.60 218 ALA A O 1
ATOM 1570 N N . LYS A 1 219 ? -27.711 18.109 9.475 1.00 19.10 219 LYS A N 1
ATOM 1571 C CA . LYS A 1 219 ? -29.128 18.337 9.725 1.00 19.28 219 LYS A CA 1
ATOM 1572 C C . LYS A 1 219 ? -29.890 17.029 9.537 1.00 19.20 219 LYS A C 1
ATOM 1573 O O . LYS A 1 219 ? -29.645 16.287 8.579 1.00 20.27 219 LYS A O 1
ATOM 1579 N N . GLY A 1 220 ? -30.811 16.750 10.448 1.00 18.80 220 GLY A N 1
ATOM 1580 C CA . GLY A 1 220 ? -31.583 15.509 10.395 1.00 18.01 220 GLY A CA 1
ATOM 1581 C C . GLY A 1 220 ? -31.148 14.485 11.427 1.00 17.39 220 GLY A C 1
ATOM 1582 O O . GLY A 1 220 ? -31.972 13.717 11.917 1.00 17.27 220 GLY A O 1
ATOM 1583 N N . ILE A 1 221 ? -29.857 14.470 11.763 1.00 16.32 221 ILE A N 1
ATOM 1584 C CA . ILE A 1 221 ? -29.332 13.545 12.763 1.00 15.45 221 ILE A CA 1
ATOM 1585 C C . ILE A 1 221 ? -29.790 13.986 14.154 1.00 14.61 221 ILE A C 1
ATOM 1586 O O . ILE A 1 221 ? -29.651 15.168 14.517 1.00 14.09 221 ILE A O 1
ATOM 1591 N N . ASN A 1 222 ? -30.338 13.045 14.927 1.00 13.62 222 ASN A N 1
ATOM 1592 C CA . ASN A 1 222 ? -30.819 13.340 16.280 1.00 13.43 222 ASN A CA 1
ATOM 1593 C C . ASN A 1 222 ? -29.693 13.279 17.322 1.00 12.95 222 ASN A C 1
ATOM 1594 O O . ASN A 1 222 ? -29.480 12.258 17.983 1.00 12.14 222 ASN A O 1
ATOM 1599 N N . GLY A 1 223 ? -28.970 14.390 17.445 1.00 12.71 223 GLY A N 1
ATOM 1600 C CA . GLY A 1 223 ? -27.931 14.530 18.464 1.00 12.53 223 GLY A CA 1
ATOM 1601 C C . GLY A 1 223 ? -27.478 15.973 18.589 1.00 12.35 223 GLY A C 1
ATOM 1602 O O . GLY A 1 223 ? -27.771 16.796 17.723 1.00 12.58 223 GLY A O 1
ATOM 1603 N N . LYS A 1 224 ? -26.778 16.271 19.682 1.00 11.99 224 LYS A N 1
ATOM 1604 C CA . LYS A 1 224 ? -26.195 17.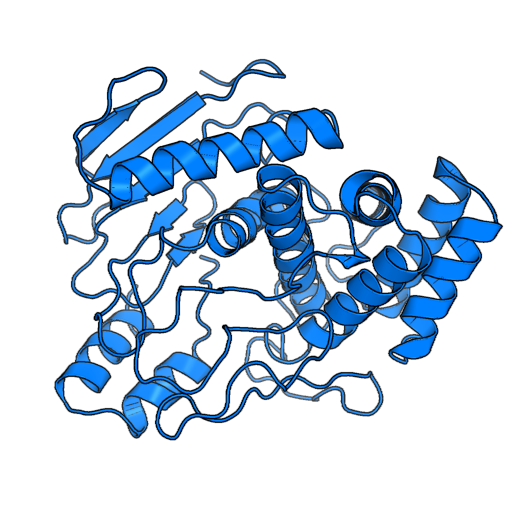592 19.929 1.00 11.97 224 LYS A CA 1
ATOM 1605 C C . LYS A 1 224 ? -24.744 17.643 19.439 1.00 11.50 224 LYS A C 1
ATOM 1606 O O . LYS A 1 224 ? -24.236 18.700 19.051 1.00 12.29 224 LYS A O 1
ATOM 1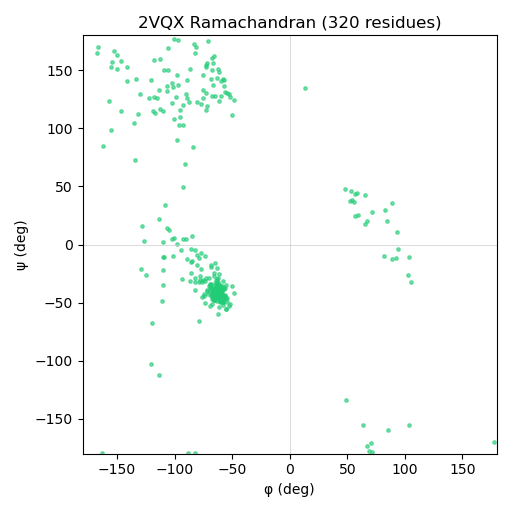612 N N . GLY A 1 225 ? -24.079 16.490 19.480 1.00 11.01 225 GLY A N 1
ATOM 1613 C CA . GLY A 1 225 ? -22.657 16.389 19.178 1.00 10.59 225 GLY A CA 1
ATOM 1614 C C . GLY A 1 225 ? -22.171 14.961 19.378 1.00 10.12 225 GLY A C 1
ATOM 1615 O O . GLY A 1 225 ? -22.984 14.050 19.573 1.00 9.68 225 GLY A O 1
ATOM 1616 N N . LEU A 1 226 ? -20.850 14.779 19.344 1.00 9.49 226 LEU A N 1
ATOM 1617 C CA . LEU A 1 226 ? -20.203 13.474 19.586 1.00 9.69 226 LEU A CA 1
ATOM 1618 C C . LEU A 1 226 ? -20.278 13.041 21.060 1.00 9.69 226 LEU A C 1
ATOM 1619 O O . LEU A 1 226 ? -20.520 11.863 21.365 1.00 9.12 226 LEU A O 1
ATOM 1624 N N . ARG A 1 227 ? -20.040 14.000 21.958 1.00 9.57 227 ARG A N 1
ATOM 1625 C CA . ARG A 1 227 ? -20.030 13.767 23.408 1.00 9.80 227 ARG A CA 1
ATOM 1626 C C . ARG A 1 227 ? -20.543 14.986 24.178 1.00 9.68 227 ARG A C 1
ATOM 1627 O O . ARG A 1 227 ? -20.501 16.115 23.682 1.00 10.28 227 ARG A O 1
ATOM 1635 N N . SER A 1 228 ? -21.005 14.738 25.403 1.00 9.39 228 SER A N 1
ATOM 1636 C CA . SER A 1 228 ? -21.271 15.777 26.386 1.00 9.05 228 SER A CA 1
ATOM 1637 C C . SER A 1 228 ? -20.329 15.607 27.587 1.00 8.93 228 SER A C 1
ATOM 1638 O O . SER A 1 228 ? -20.269 14.542 28.188 1.00 8.43 228 SER A O 1
ATOM 1641 N N . MET A 1 229 ? -19.607 16.668 27.934 1.00 8.95 229 MET A N 1
ATOM 1642 C CA . MET A 1 229 ? -18.712 16.652 29.092 1.00 9.41 229 MET A CA 1
ATOM 1643 C C . MET A 1 229 ? -19.490 16.703 30.419 1.00 9.24 229 MET A C 1
ATOM 1644 O O . MET A 1 229 ? -19.044 16.152 31.422 1.00 9.63 229 MET A O 1
ATOM 1652 N N . SER A 1 230 ? -20.644 17.371 30.414 1.00 9.59 230 SER A N 1
ATOM 1653 C CA . SER A 1 230 ? -21.453 17.553 31.626 1.00 9.72 230 SER A CA 1
ATOM 1654 C C . SER A 1 230 ? -22.335 16.345 31.929 1.00 9.84 230 SER A C 1
ATOM 1655 O O . SER A 1 230 ? -22.478 15.959 33.103 1.00 10.20 230 SER A O 1
ATOM 1658 N N . ALA A 1 231 ? -22.904 15.747 30.876 1.00 9.70 231 ALA A N 1
ATOM 1659 C CA . ALA A 1 231 ? -23.849 14.629 31.003 1.00 9.58 231 ALA A CA 1
ATOM 1660 C C . ALA A 1 231 ? -23.525 13.494 30.020 1.00 9.38 231 ALA A C 1
ATOM 1661 O O . ALA A 1 231 ? -24.240 13.308 29.021 1.00 9.12 231 ALA A O 1
ATOM 1663 N N . PRO A 1 232 ? -22.433 12.737 30.284 1.00 9.40 232 PRO A N 1
ATOM 1664 C CA . PRO A 1 232 ? -22.050 11.674 29.345 1.00 9.55 232 PRO A CA 1
ATOM 1665 C C . PRO A 1 232 ? -23.171 10.662 29.108 1.00 9.56 232 PRO A C 1
ATOM 1666 O O . PRO A 1 232 ? -23.904 10.317 30.041 1.00 9.77 232 PRO A O 1
ATOM 1670 N N . GLY A 1 233 ? -23.303 10.216 27.859 1.00 9.49 233 GLY A N 1
ATOM 1671 C CA . GLY A 1 233 ? -24.373 9.309 27.443 1.00 10.10 233 GLY A CA 1
ATOM 1672 C C . GLY A 1 233 ? -25.613 9.984 26.859 1.00 10.26 233 GLY A C 1
ATOM 1673 O O . GLY A 1 233 ? -26.533 9.293 26.411 1.00 11.47 233 GLY A O 1
ATOM 1674 N N . THR A 1 234 ? -25.651 11.315 26.852 1.00 10.42 234 THR A N 1
ATOM 1675 C CA . THR A 1 234 ? -26.840 12.067 26.414 1.00 11.12 234 THR A CA 1
ATOM 1676 C C . THR A 1 234 ? -26.672 12.812 25.075 1.00 11.20 234 THR A C 1
ATOM 1677 O O . THR A 1 234 ? -27.599 13.493 24.634 1.00 11.53 234 THR A O 1
ATOM 1681 N N . ALA A 1 235 ? -25.509 12.677 24.433 1.00 11.31 235 ALA A N 1
ATOM 1682 C CA . ALA A 1 235 ? -25.139 13.520 23.286 1.00 11.42 235 ALA A CA 1
ATOM 1683 C C . ALA A 1 235 ? -25.850 13.183 21.968 1.00 11.50 235 ALA A C 1
ATOM 1684 O O . ALA A 1 235 ? -26.055 14.070 21.139 1.00 11.04 235 ALA A O 1
ATOM 1686 N N . TYR A 1 236 ? -26.204 11.915 21.761 1.00 12.16 236 TYR A N 1
ATOM 1687 C CA . TYR A 1 236 ? -26.948 11.518 20.555 1.00 12.93 236 TYR A CA 1
ATOM 1688 C C . TYR A 1 236 ? -27.797 10.246 20.757 1.00 13.51 236 TYR A C 1
ATOM 1689 O O . TYR A 1 236 ? -27.539 9.445 21.655 1.00 13.23 236 TYR A O 1
ATOM 1698 N N . ASP A 1 237 ? -28.829 10.107 19.923 1.00 14.55 237 ASP A N 1
ATOM 1699 C CA . ASP A 1 237 ? -29.775 8.985 19.980 1.00 15.31 237 ASP A CA 1
ATOM 1700 C C . ASP A 1 237 ? -30.522 8.937 18.635 1.00 15.73 237 ASP A C 1
ATOM 1701 O O . ASP A 1 237 ? -31.608 9.499 18.493 1.00 15.68 237 ASP A O 1
ATOM 1706 N N . ASP A 1 238 ? -29.911 8.271 17.657 1.00 16.81 238 ASP A N 1
ATOM 1707 C CA . ASP A 1 238 ? -30.325 8.335 16.250 1.00 17.61 238 ASP A CA 1
ATOM 1708 C C . ASP A 1 238 ? -30.371 6.917 15.654 1.00 18.58 238 ASP A C 1
ATOM 1709 O O . ASP A 1 238 ? -29.522 6.093 15.984 1.00 18.53 238 ASP A O 1
ATOM 1714 N N . PRO A 1 239 ? -31.360 6.629 14.777 1.00 19.88 239 PRO A N 1
ATOM 1715 C CA . PRO A 1 239 ? -31.471 5.305 14.145 1.00 20.57 239 PRO A CA 1
ATOM 1716 C C . PRO A 1 239 ? -30.220 4.866 13.401 1.00 21.40 239 PRO A C 1
ATOM 1717 O O . PRO A 1 239 ? -29.912 3.672 13.374 1.00 22.63 239 PRO A O 1
ATOM 1721 N N . LEU A 1 240 ? -29.526 5.817 12.783 1.00 21.69 240 LEU A N 1
ATOM 1722 C CA . LEU A 1 240 ? -28.278 5.536 12.075 1.00 21.57 240 LEU A CA 1
ATOM 1723 C C . LEU A 1 240 ? -27.117 5.395 13.057 1.00 21.64 240 LEU A C 1
ATOM 1724 O O . LEU A 1 240 ? -26.568 4.300 13.202 1.00 21.98 240 LEU A O 1
ATOM 1729 N N . LEU A 1 241 ? -26.773 6.486 13.743 1.00 20.68 241 LEU A N 1
ATOM 1730 C CA . LEU A 1 241 ? -25.582 6.545 14.612 1.00 20.22 241 LEU A CA 1
ATOM 1731 C C . LEU A 1 241 ? -25.644 5.685 15.879 1.00 19.44 241 LEU A C 1
ATOM 1732 O O . LEU A 1 241 ? -24.610 5.428 16.491 1.00 19.56 241 LEU A O 1
ATOM 1737 N N . GLY A 1 242 ? -26.841 5.259 16.275 1.00 18.71 242 GLY A N 1
ATOM 1738 C CA . GLY A 1 242 ? -27.034 4.539 17.528 1.00 18.16 242 GLY A CA 1
ATOM 1739 C C . GLY A 1 242 ? -27.207 5.484 18.706 1.00 17.59 242 GLY A C 1
ATOM 1740 O O . GLY A 1 242 ? -27.542 6.658 18.529 1.00 16.98 242 GLY A O 1
ATOM 1741 N N . LYS A 1 243 ? -26.974 4.961 19.908 1.00 16.83 243 LYS A N 1
ATOM 1742 C CA . LYS A 1 243 ? -27.148 5.707 21.145 1.00 16.18 243 LYS A CA 1
ATOM 1743 C C . LYS A 1 243 ? -25.794 5.917 21.820 1.00 15.54 243 LYS A C 1
ATOM 1744 O O . LYS A 1 243 ? -25.006 4.971 21.943 1.00 15.09 243 LYS A O 1
ATOM 1750 N N . ASP A 1 244 ? -25.534 7.154 22.253 1.00 14.35 244 ASP A N 1
ATOM 1751 C CA . ASP A 1 244 ? -24.296 7.527 22.968 1.00 13.68 244 ASP A CA 1
ATOM 1752 C C . ASP A 1 244 ? -24.036 6.546 24.130 1.00 13.08 244 ASP A C 1
ATOM 1753 O O . ASP A 1 244 ? -24.802 6.507 25.096 1.00 12.34 244 ASP A O 1
ATOM 1758 N N . PRO A 1 245 ? -22.970 5.725 24.019 1.00 12.48 245 PRO A N 1
ATOM 1759 C CA . PRO A 1 245 ? -22.722 4.662 25.005 1.00 12.31 245 PRO A CA 1
ATOM 1760 C C . PRO A 1 245 ? -22.010 5.045 26.314 1.00 11.65 245 PRO A C 1
ATOM 1761 O O . PRO A 1 245 ? -21.848 4.182 27.187 1.00 10.95 245 PRO A O 1
ATOM 1765 N N . GLN A 1 246 ? -21.569 6.296 26.462 1.00 10.96 246 GLN A N 1
ATOM 1766 C CA . GLN A 1 246 ? -20.690 6.656 27.588 1.00 10.85 246 GLN A CA 1
ATOM 1767 C C . GLN A 1 246 ? -21.363 6.591 28.965 1.00 10.67 246 GLN A C 1
ATOM 1768 O O . GLN A 1 246 ? -22.425 7.210 29.164 1.00 9.76 246 GLN A O 1
ATOM 1774 N N . PRO A 1 247 ? -20.745 5.866 29.925 1.00 10.55 247 PRO A N 1
ATOM 1775 C CA . PRO A 1 247 ? -21.187 5.988 31.320 1.00 10.96 247 PRO A CA 1
ATOM 1776 C C . PRO A 1 247 ? -20.804 7.329 31.967 1.00 11.12 247 PRO A C 1
ATOM 1777 O O . PRO A 1 247 ? -19.846 7.975 31.525 1.00 10.76 247 PRO A O 1
ATOM 1781 N N . ALA A 1 248 ? -21.548 7.730 33.003 1.00 11.10 248 ALA A N 1
ATOM 1782 C CA . ALA A 1 248 ? -21.316 8.985 33.719 1.00 11.45 248 ALA A CA 1
ATOM 1783 C C . 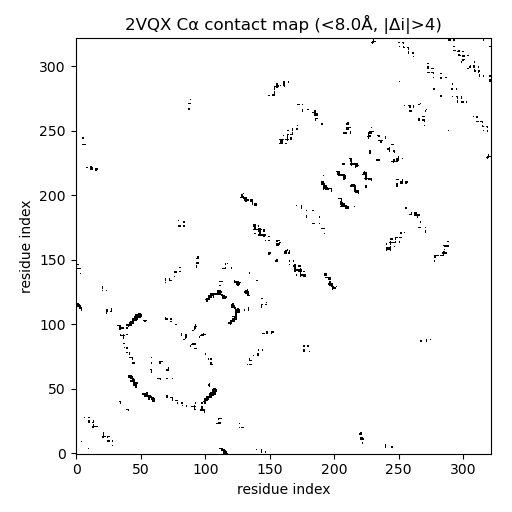ALA A 1 248 ? -20.579 8.794 35.055 1.00 11.70 248 ALA A C 1
ATOM 1784 O O . ALA A 1 248 ? -20.145 9.774 35.663 1.00 11.36 248 ALA A O 1
ATOM 1786 N N . SER A 1 249 ? -20.420 7.548 35.505 1.00 12.24 249 SER A N 1
ATOM 1787 C CA . SER A 1 249 ? -19.657 7.279 36.730 1.00 12.67 249 SER A CA 1
ATOM 1788 C C . SER A 1 249 ? -18.958 5.921 36.726 1.00 12.79 249 SER A C 1
ATOM 1789 O O . SER A 1 249 ? -19.298 5.035 35.944 1.00 11.85 249 SER A O 1
ATOM 1792 N N . MET A 1 250 ? -17.988 5.772 37.632 1.00 13.17 250 MET A N 1
ATOM 1793 C CA . MET A 1 250 ? -17.210 4.538 37.765 1.00 13.43 250 MET A CA 1
ATOM 1794 C C . MET A 1 250 ? -18.064 3.304 38.044 1.00 13.46 250 MET A C 1
ATOM 1795 O O . MET A 1 250 ? -17.703 2.211 37.630 1.00 13.16 250 MET A O 1
ATOM 1800 N N . LYS A 1 251 ? -19.185 3.472 38.750 1.00 13.45 251 LYS A N 1
ATOM 1801 C CA . LYS A 1 251 ? -20.121 2.357 38.964 1.00 13.61 251 LYS A CA 1
ATOM 1802 C C . LYS A 1 251 ? -20.467 1.665 37.634 1.00 13.15 251 LYS A C 1
ATOM 1803 O O . LYS A 1 251 ? -20.609 0.440 37.587 1.00 13.14 251 LYS A O 1
ATOM 1809 N N . ASP A 1 252 ? -20.563 2.445 36.557 1.00 12.45 252 ASP A N 1
ATOM 1810 C CA . ASP A 1 252 ? -20.957 1.916 35.251 1.00 12.57 252 ASP A CA 1
ATOM 1811 C C . ASP A 1 252 ? -19.811 1.796 34.225 1.00 11.89 252 ASP A C 1
ATOM 1812 O O . ASP A 1 252 ? -20.056 1.586 33.027 1.00 11.15 252 ASP A O 1
ATOM 1817 N N . TYR A 1 253 ? -18.574 1.902 34.700 1.00 11.35 253 TYR A N 1
ATOM 1818 C CA . TYR A 1 253 ? -17.373 1.761 33.855 1.00 11.50 253 TYR A CA 1
ATOM 1819 C C . TYR A 1 253 ? -17.416 0.448 33.067 1.00 11.37 253 TYR A C 1
ATOM 1820 O O . TYR A 1 253 ? -17.659 -0.620 33.647 1.00 11.35 253 TYR A O 1
ATOM 1829 N N . ILE A 1 254 ? -17.206 0.536 31.752 1.00 11.01 254 ILE A N 1
ATOM 1830 C CA . ILE A 1 254 ? -17.321 -0.630 30.862 1.00 11.17 254 ILE A CA 1
ATOM 1831 C C . ILE A 1 254 ? -16.001 -1.408 30.775 1.00 11.55 254 ILE A C 1
ATOM 1832 O O . ILE A 1 254 ? -14.954 -0.854 30.402 1.00 10.58 254 ILE A O 1
ATOM 1837 N N . GLN A 1 255 ? -16.069 -2.698 31.120 1.00 11.60 255 GLN A N 1
ATOM 1838 C CA . GLN A 1 255 ? -14.903 -3.584 31.116 1.00 12.28 255 GLN A CA 1
ATOM 1839 C C . GLN A 1 255 ? -14.882 -4.354 29.790 1.00 12.48 255 GLN A C 1
ATOM 1840 O O . GLN A 1 255 ? -15.650 -5.304 29.601 1.00 11.42 255 GLN A O 1
ATOM 1846 N N . THR A 1 256 ? -14.015 -3.929 28.873 1.00 12.32 256 THR A N 1
ATOM 1847 C CA . THR A 1 256 ? -13.972 -4.484 27.518 1.00 12.82 256 THR A CA 1
ATOM 1848 C C . THR A 1 256 ? -12.545 -4.410 26.943 1.00 13.22 256 THR A C 1
ATOM 1849 O O . THR A 1 256 ? -11.772 -3.537 27.333 1.00 12.53 256 THR A O 1
ATOM 1853 N N . LYS A 1 257 ? -12.193 -5.344 26.053 1.00 13.66 257 LYS A N 1
ATOM 1854 C CA . LYS A 1 257 ? -10.948 -5.247 25.273 1.00 14.51 257 LYS A CA 1
ATOM 1855 C C . LYS A 1 257 ? -11.169 -4.492 23.960 1.00 14.90 257 LYS A C 1
ATOM 1856 O O . LYS A 1 257 ? -10.210 -4.085 23.306 1.00 15.39 257 LYS A O 1
ATOM 1862 N N . GLU A 1 258 ? -12.429 -4.271 23.592 1.00 15.18 258 GLU A N 1
ATOM 1863 C CA . GLU A 1 258 ? -12.763 -3.522 22.378 1.00 15.59 258 GLU A CA 1
ATOM 1864 C C . GLU A 1 258 ? -12.353 -2.046 22.562 1.00 15.02 258 GLU A C 1
ATOM 1865 O O . GLU A 1 258 ? -12.148 -1.612 23.692 1.00 14.76 258 GLU A O 1
ATOM 1871 N N . ASP A 1 259 ? -12.211 -1.300 21.462 1.00 14.99 259 ASP A N 1
ATOM 1872 C CA . ASP A 1 259 ? -11.942 0.160 21.505 1.00 14.75 259 ASP A CA 1
ATOM 1873 C C . ASP A 1 259 ? -10.668 0.475 22.309 1.00 14.56 259 ASP A C 1
ATOM 1874 O O . ASP A 1 259 ? -10.639 1.400 23.126 1.00 14.18 259 ASP A O 1
ATOM 1879 N N . ASN A 1 260 ? -9.623 -0.320 22.076 1.00 14.37 260 ASN A N 1
ATOM 1880 C CA . ASN A 1 260 ? -8.362 -0.229 22.824 1.00 14.17 260 ASN A CA 1
ATOM 1881 C C . ASN A 1 260 ? -8.575 -0.266 24.348 1.00 13.67 260 ASN A C 1
ATOM 1882 O O . ASN A 1 260 ? -7.878 0.410 25.102 1.00 13.52 260 ASN A O 1
ATOM 1890 N N . GLY A 1 261 ? -9.537 -1.076 24.789 1.00 12.86 261 GLY A N 1
ATOM 1891 C CA . GLY A 1 261 ? -9.867 -1.197 26.206 1.00 12.43 261 GLY A CA 1
ATOM 1892 C C . GLY A 1 261 ? -10.840 -0.125 26.688 1.00 11.95 261 GLY A C 1
ATOM 1893 O O . GLY A 1 261 ? -10.916 0.143 27.891 1.00 11.64 261 GLY A O 1
ATOM 1894 N N . GLY A 1 262 ? -11.574 0.478 25.746 1.00 11.57 262 GLY A N 1
ATOM 1895 C CA . GLY A 1 262 ? -12.627 1.455 26.035 1.00 11.50 262 GLY A CA 1
ATOM 1896 C C . GLY A 1 262 ? -12.212 2.917 26.137 1.00 11.47 262 GLY A C 1
ATOM 1897 O O . GLY A 1 262 ? -12.778 3.661 26.936 1.00 11.27 262 GLY A O 1
ATOM 1898 N N . VAL A 1 263 ? -11.243 3.340 25.327 1.00 11.55 263 VAL A N 1
ATOM 1899 C CA . VAL A 1 263 ? -10.721 4.718 25.407 1.00 11.53 263 VAL A CA 1
ATOM 1900 C C . VAL A 1 263 ? -11.781 5.789 25.057 1.00 11.68 263 VAL A C 1
ATOM 1901 O O . VAL A 1 263 ? -11.818 6.855 25.685 1.00 12.21 263 VAL A O 1
ATOM 1905 N N . HIS A 1 264 ? -12.640 5.506 24.078 1.00 11.53 264 HIS A N 1
ATOM 1906 C CA . HIS A 1 264 ? -13.758 6.403 23.729 1.00 11.51 264 HIS A CA 1
ATOM 1907 C C . HIS A 1 264 ? -15.014 6.171 24.569 1.00 11.34 264 HIS A C 1
ATOM 1908 O O . HIS A 1 264 ? -15.856 7.068 24.694 1.00 11.56 264 HIS A O 1
ATOM 1915 N N . LEU A 1 265 ? -15.166 4.963 25.108 1.00 10.51 265 LEU A N 1
ATOM 1916 C CA . LEU A 1 265 ? -16.328 4.628 25.926 1.00 10.15 265 LEU A CA 1
ATOM 1917 C C . LEU A 1 265 ? -16.264 5.264 27.322 1.00 9.68 265 LEU A C 1
ATOM 1918 O O . LEU A 1 265 ? -17.258 5.833 27.789 1.00 9.29 265 LEU A O 1
ATOM 1923 N N . ASN A 1 266 ? -15.095 5.198 27.962 1.00 8.81 266 ASN A N 1
ATOM 1924 C CA . ASN A 1 266 ? -14.956 5.567 29.386 1.00 8.96 266 ASN A CA 1
ATOM 1925 C C . ASN A 1 266 ? -14.340 6.954 29.662 1.00 8.48 266 ASN A C 1
ATOM 1926 O O . ASN A 1 266 ? -14.143 7.320 30.828 1.00 7.89 266 ASN A O 1
ATOM 1931 N N . SER A 1 267 ? -14.074 7.728 28.606 1.00 8.56 267 SER A N 1
ATOM 1932 C CA . SER A 1 267 ? -13.539 9.109 28.751 1.00 8.67 267 SER A CA 1
ATOM 1933 C C . SER A 1 267 ? -14.537 10.124 29.360 1.00 8.53 267 SER A C 1
ATOM 1934 O O . SER A 1 267 ? -14.133 11.195 29.846 1.00 8.89 267 SER A O 1
ATOM 1937 N N . GLY A 1 268 ? -15.826 9.803 29.321 1.00 8.25 268 GLY A N 1
ATOM 1938 C CA . GLY A 1 268 ? -16.858 10.642 29.931 1.00 8.29 268 GLY A CA 1
ATOM 1939 C C . GLY A 1 268 ? -16.732 10.768 31.446 1.00 7.96 268 GLY A C 1
ATOM 1940 O O . GLY A 1 268 ? -17.113 11.789 32.020 1.00 8.29 268 GLY A O 1
ATOM 1941 N N . ILE A 1 269 ? -16.194 9.738 32.100 1.00 7.66 269 ILE A N 1
ATOM 1942 C CA . ILE A 1 269 ? -15.979 9.781 33.552 1.00 7.90 269 ILE A CA 1
ATOM 1943 C C . ILE A 1 269 ? -14.980 10.908 33.959 1.00 7.62 269 ILE A C 1
ATOM 1944 O O . ILE A 1 269 ? -15.358 11.803 34.716 1.00 7.27 269 ILE A O 1
ATOM 1949 N N . PRO A 1 270 ? -13.724 10.885 33.458 1.00 7.60 270 PRO A N 1
ATOM 1950 C CA . PRO A 1 270 ? -12.839 12.045 33.725 1.00 7.99 270 PRO A CA 1
ATOM 1951 C C . PRO A 1 270 ? -13.305 13.391 33.106 1.00 7.94 270 PRO A C 1
ATOM 1952 O O . PRO A 1 270 ? -13.023 14.474 33.675 1.00 8.46 270 PRO A O 1
ATOM 1956 N N . ASN A 1 271 ? -13.994 13.345 31.962 1.00 8.02 271 ASN A N 1
ATOM 1957 C CA . ASN A 1 271 ? -14.576 14.575 31.373 1.00 8.04 271 ASN A CA 1
ATOM 1958 C C . ASN A 1 271 ? -15.548 15.251 32.355 1.00 8.10 271 ASN A C 1
ATOM 1959 O O . ASN A 1 271 ? -15.518 16.484 32.553 1.00 8.09 271 ASN A O 1
ATOM 1964 N N . ARG A 1 272 ? -16.417 14.440 32.961 1.00 8.23 272 ARG A N 1
ATOM 1965 C CA . ARG A 1 272 ? -17.420 14.943 33.910 1.00 8.36 272 ARG A CA 1
ATOM 1966 C C . ARG A 1 272 ? -16.746 15.480 35.182 1.00 8.44 272 ARG A C 1
ATOM 1967 O O . ARG A 1 272 ? -17.193 16.481 35.748 1.00 7.97 272 ARG A O 1
ATOM 1975 N N . ALA A 1 273 ? -15.654 14.843 35.613 1.00 8.08 273 ALA A N 1
ATOM 1976 C CA . ALA A 1 273 ? -14.887 15.355 36.748 1.00 8.45 273 ALA A CA 1
ATOM 1977 C C . ALA A 1 273 ? -14.377 16.771 36.449 1.00 8.36 273 ALA A C 1
ATOM 1978 O O . ALA A 1 273 ? -14.456 17.646 37.309 1.00 8.80 273 ALA A O 1
ATOM 1980 N N . PHE A 1 274 ? -13.882 17.008 35.230 1.00 8.46 274 PHE A N 1
ATOM 1981 C CA . PHE A 1 274 ? -13.402 18.351 34.858 1.00 8.25 274 PHE A CA 1
ATOM 1982 C C . PHE A 1 274 ? -14.557 19.359 34.838 1.00 8.29 274 PHE A C 1
ATOM 1983 O O . PHE A 1 274 ? -14.429 20.452 35.399 1.00 7.84 274 PHE A O 1
ATOM 1991 N N . TYR A 1 275 ? -15.668 18.992 34.196 1.00 8.41 275 TYR A N 1
ATOM 1992 C CA . TYR A 1 275 ? -16.880 19.835 34.186 1.00 8.85 275 TYR A CA 1
ATOM 1993 C C . TYR A 1 275 ? -17.294 20.241 35.604 1.00 8.70 275 TYR A C 1
ATOM 1994 O O . TYR A 1 275 ? -17.524 21.425 35.886 1.00 8.45 275 TYR A O 1
ATOM 2003 N N . LEU A 1 276 ? -17.401 19.258 36.493 1.00 8.56 276 LEU A N 1
ATOM 2004 C CA . LEU A 1 276 ? -17.835 19.530 37.874 1.00 8.87 276 LEU A CA 1
ATOM 2005 C C . LEU A 1 276 ? -16.866 20.455 38.627 1.00 8.85 276 LEU A C 1
ATOM 2006 O O . LEU A 1 276 ? -17.296 21.380 39.325 1.00 8.58 276 LEU A O 1
ATOM 2011 N N . ALA A 1 277 ? -15.566 20.189 38.493 1.00 8.68 277 ALA A N 1
ATOM 2012 C CA . ALA A 1 277 ? -14.521 21.027 39.096 1.00 9.22 277 ALA A CA 1
ATOM 2013 C C . ALA A 1 277 ? -14.586 22.474 38.600 1.00 9.04 277 ALA A C 1
ATOM 2014 O O . ALA A 1 277 ? -14.556 23.408 39.398 1.00 9.59 277 ALA A O 1
ATOM 2016 N N . ALA A 1 278 ? -14.676 22.650 37.283 1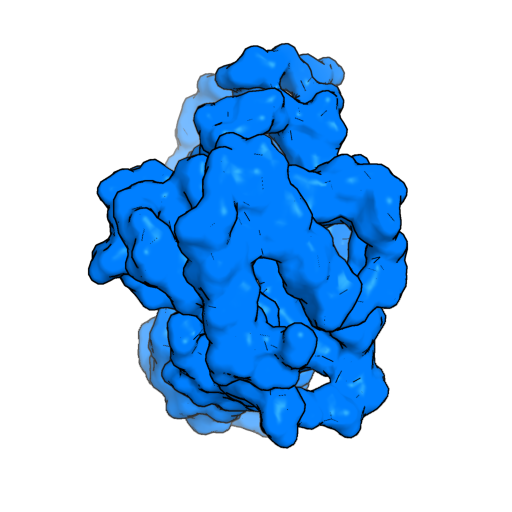.00 9.54 278 ALA A N 1
ATOM 2017 C CA . ALA A 1 278 ? -14.760 23.984 36.674 1.00 9.69 278 ALA A CA 1
ATOM 2018 C C . ALA A 1 278 ? -16.027 24.727 37.122 1.00 10.10 278 ALA A C 1
ATOM 2019 O O . ALA A 1 278 ? -15.995 25.934 37.397 1.00 10.15 278 ALA A O 1
ATOM 2021 N N . THR A 1 279 ? -17.140 24.002 37.182 1.00 10.59 279 THR A N 1
ATOM 2022 C CA . THR A 1 279 ? -18.419 24.569 37.642 1.00 10.92 279 THR A CA 1
ATOM 2023 C C . THR A 1 279 ? -18.319 25.094 39.077 1.00 10.96 279 THR A C 1
ATOM 2024 O O . THR A 1 279 ? -18.756 26.218 39.371 1.00 11.09 279 THR A O 1
ATOM 2028 N N . ALA A 1 280 ? -17.738 24.281 39.957 1.00 11.17 280 ALA A N 1
ATOM 2029 C CA . ALA A 1 280 ? -17.552 24.630 41.368 1.00 11.63 280 ALA A CA 1
ATOM 2030 C C . ALA A 1 280 ? -16.625 25.836 41.582 1.00 12.19 280 ALA A C 1
ATOM 2031 O O . ALA A 1 280 ? -16.817 26.614 42.526 1.00 12.47 280 ALA A O 1
ATOM 2033 N N . LEU A 1 281 ? -15.619 25.975 40.720 1.00 12.20 281 LEU A N 1
ATOM 2034 C CA . LEU A 1 281 ? -14.646 27.062 40.825 1.00 12.35 281 LEU A CA 1
ATOM 2035 C C . LEU A 1 281 ? -15.110 28.391 40.208 1.00 12.36 281 LEU A C 1
ATOM 2036 O O . LEU A 1 281 ? -14.670 29.468 40.648 1.00 13.18 281 LEU A O 1
ATOM 2041 N N . GLY A 1 282 ? -15.974 28.330 39.196 1.00 12.07 282 GLY A N 1
ATOM 2042 C CA . GLY A 1 282 ? -16.507 29.538 38.551 1.00 12.15 282 GLY A CA 1
ATOM 2043 C C . GLY A 1 282 ? -15.497 30.296 37.706 1.00 11.82 282 GLY A C 1
ATOM 2044 O O . GLY A 1 282 ? -14.336 29.882 37.569 1.00 11.45 282 GLY A O 1
ATOM 2045 N N . GLY A 1 283 ? -15.942 31.416 37.137 1.00 11.95 283 GLY A N 1
ATOM 2046 C CA . GLY A 1 283 ? -15.116 32.211 36.228 1.00 11.85 283 GLY A CA 1
ATOM 2047 C C . GLY A 1 283 ? -14.735 31.464 34.960 1.00 11.86 283 GLY A C 1
ATOM 2048 O O . GLY A 1 283 ? -15.433 30.526 34.543 1.00 11.66 283 GLY A O 1
ATOM 2049 N N . TYR A 1 284 ? -13.618 31.879 34.355 1.00 12.10 284 TYR A N 1
ATOM 2050 C CA . TYR A 1 284 ? -13.108 31.257 33.129 1.00 11.75 284 TYR A CA 1
ATOM 2051 C C . TYR A 1 284 ? -12.467 29.911 33.486 1.00 11.44 284 TYR A C 1
ATOM 2052 O O . TYR A 1 284 ? -11.575 29.845 34.345 1.00 10.98 284 TYR A O 1
ATOM 2061 N N . ALA A 1 285 ? -12.904 28.849 32.815 1.00 10.77 285 ALA A N 1
ATOM 2062 C CA . ALA A 1 285 ? -12.511 27.479 33.194 1.00 10.80 285 ALA A CA 1
ATOM 2063 C C . ALA A 1 285 ? -11.017 27.188 33.016 1.00 10.11 285 ALA A C 1
ATOM 2064 O O . ALA A 1 285 ? -10.486 26.294 33.671 1.00 9.86 285 ALA A O 1
ATOM 2066 N N . TRP A 1 286 ? -10.347 27.917 32.128 1.00 10.04 286 TRP A N 1
ATOM 2067 C CA . TRP A 1 286 ? -8.905 27.675 31.897 1.00 10.56 286 TRP A CA 1
ATOM 2068 C C . TRP A 1 286 ? -8.010 28.248 32.997 1.00 10.76 286 TRP A C 1
ATOM 2069 O O . TRP A 1 286 ? -6.869 27.810 33.160 1.00 11.23 286 TRP A O 1
ATOM 2080 N N . GLU A 1 287 ? -8.521 29.213 33.758 1.00 10.75 287 GLU A N 1
ATOM 2081 C CA . GLU A 1 287 ? -7.677 29.976 34.679 1.00 11.02 287 GLU A CA 1
ATOM 2082 C C . GLU A 1 287 ? -7.317 29.201 35.956 1.00 10.75 287 GLU A C 1
ATOM 2083 O O . GLU A 1 287 ? -6.230 29.390 36.498 1.00 10.89 287 GLU A O 1
ATOM 2089 N N . LYS A 1 288 ? -8.210 28.330 36.428 1.00 10.05 288 LYS A N 1
ATOM 2090 C CA . LYS A 1 288 ? -7.917 27.493 37.600 1.00 10.46 288 LYS A CA 1
ATOM 2091 C C . LYS A 1 288 ? -7.981 25.996 37.268 1.00 9.72 288 LYS A C 1
ATOM 2092 O O . LYS A 1 288 ? -6.953 25.320 37.274 1.00 9.22 288 LYS A O 1
ATOM 2098 N N . ALA A 1 289 ? -9.167 25.471 36.962 1.00 9.19 289 ALA A N 1
ATOM 2099 C CA . ALA A 1 289 ? -9.297 24.048 36.621 1.00 9.15 289 ALA A CA 1
ATOM 2100 C C . ALA A 1 289 ? -8.369 23.653 35.453 1.00 8.82 289 ALA A C 1
ATOM 2101 O O . ALA A 1 289 ? -7.632 22.653 35.528 1.00 7.90 289 ALA A O 1
ATOM 2103 N N . GLY A 1 290 ? -8.372 24.457 34.394 1.00 8.77 290 GLY A N 1
ATOM 2104 C CA . GLY A 1 290 ? -7.480 24.209 33.239 1.00 9.22 290 GLY A CA 1
ATOM 2105 C C . GLY A 1 290 ? -5.995 24.160 33.595 1.00 9.31 290 GLY A C 1
ATOM 2106 O O . GLY A 1 290 ? -5.278 23.247 33.178 1.00 9.49 290 GLY A O 1
ATOM 2107 N N . TYR A 1 291 ? -5.541 25.128 34.387 1.00 9.30 291 TYR A N 1
ATOM 2108 C CA . TYR A 1 291 ? -4.132 25.195 34.812 1.00 9.54 291 TYR A CA 1
ATOM 2109 C C . TYR A 1 291 ? -3.756 23.975 35.666 1.00 9.14 291 TYR A C 1
ATOM 2110 O O . TYR A 1 291 ? -2.656 23.437 35.542 1.00 8.72 291 TYR A O 1
ATOM 2119 N N . ILE A 1 292 ? -4.685 23.533 36.512 1.00 9.00 292 ILE A N 1
ATOM 2120 C CA . ILE A 1 292 ? -4.491 22.327 37.339 1.00 9.03 292 ILE A CA 1
ATOM 2121 C C . ILE A 1 292 ? -4.297 21.061 36.480 1.00 8.75 292 ILE A C 1
ATOM 2122 O O . ILE A 1 292 ? -3.376 20.272 36.730 1.00 8.45 292 ILE A O 1
ATOM 2127 N N . TRP A 1 293 ? -5.132 20.882 35.458 1.00 8.51 293 TRP A N 1
ATOM 2128 C CA . TRP A 1 293 ? -4.987 19.741 34.532 1.00 8.57 293 TRP A CA 1
ATOM 2129 C C . TRP A 1 293 ? -3.685 19.869 33.709 1.00 8.25 293 TRP A C 1
ATOM 2130 O O . TRP A 1 293 ? -3.001 18.866 33.447 1.00 8.26 293 TRP A O 1
ATOM 2141 N N . TYR A 1 294 ? -3.342 21.097 33.315 1.00 8.20 294 TYR A N 1
ATOM 2142 C CA . TYR A 1 294 ? -2.088 21.368 32.576 1.00 8.28 294 TYR A CA 1
ATOM 2143 C C . TYR A 1 294 ? -0.850 21.024 33.410 1.00 8.20 294 TYR A C 1
ATOM 2144 O O . TYR A 1 294 ? 0.047 20.315 32.949 1.00 7.34 294 TYR A O 1
ATOM 2153 N N . ASP A 1 295 ? -0.818 21.501 34.653 1.00 8.54 295 ASP A N 1
ATOM 2154 C CA . ASP A 1 295 ? 0.278 21.166 35.572 1.00 8.97 295 ASP A CA 1
ATOM 2155 C C . ASP A 1 295 ? 0.407 19.641 35.738 1.00 9.20 295 ASP A C 1
ATOM 2156 O O . ASP A 1 295 ? 1.520 19.098 35.831 1.00 9.14 295 ASP A O 1
ATOM 2161 N N . THR A 1 296 ? -0.735 18.953 35.781 1.00 8.83 296 THR A N 1
ATOM 2162 C CA . THR A 1 296 ? -0.757 17.500 35.986 1.00 8.95 296 THR A CA 1
ATOM 2163 C C . THR A 1 296 ? -0.146 16.777 34.776 1.00 8.95 296 THR A C 1
ATOM 2164 O O . THR A 1 296 ? 0.715 15.903 34.938 1.00 8.63 296 THR A O 1
ATOM 2168 N N . LEU A 1 297 ? -0.566 17.169 33.571 1.00 8.58 297 LEU A N 1
ATOM 2169 C CA . LEU A 1 297 ? -0.008 16.613 32.329 1.00 8.97 297 LEU A CA 1
ATOM 2170 C C . LEU A 1 297 ? 1.507 16.824 32.208 1.00 8.96 297 LEU A C 1
ATOM 2171 O O . LEU A 1 297 ? 2.205 15.961 31.680 1.00 9.10 297 LEU A O 1
ATOM 2176 N N . CYS A 1 298 ? 1.989 17.968 32.692 1.00 9.31 298 CYS A N 1
ATOM 2177 C CA . CYS A 1 298 ? 3.420 18.329 32.639 1.00 9.87 298 CYS A CA 1
ATOM 2178 C C . CYS A 1 298 ? 4.261 17.784 33.814 1.00 10.07 298 CYS A C 1
ATOM 2179 O O . CYS A 1 298 ? 5.494 17.974 33.843 1.00 10.02 298 CYS A O 1
ATOM 2182 N N . ASP A 1 299 ? 3.612 17.120 34.773 1.00 10.31 299 ASP A N 1
ATOM 2183 C CA . ASP A 1 299 ? 4.282 16.585 35.966 1.00 10.75 299 ASP A CA 1
ATOM 2184 C C . ASP A 1 299 ? 5.151 15.371 35.575 1.00 11.02 299 ASP A C 1
ATOM 2185 O O . ASP A 1 299 ? 4.645 14.370 35.080 1.00 10.79 299 ASP A O 1
ATOM 2190 N N . LYS A 1 300 ? 6.457 15.474 35.805 1.00 11.51 300 LYS A N 1
ATOM 2191 C CA . LYS A 1 300 ? 7.399 14.405 35.443 1.00 12.29 300 LYS A CA 1
ATOM 2192 C C . LYS A 1 300 ? 7.206 13.083 36.214 1.00 12.81 300 LYS A C 1
ATOM 2193 O O . LYS A 1 300 ? 7.731 12.038 35.799 1.00 13.67 300 LYS A O 1
ATOM 2199 N N . ALA A 1 301 ? 6.460 13.121 37.321 1.00 12.99 301 ALA A N 1
ATOM 2200 C CA . ALA A 1 301 ? 6.138 11.917 38.093 1.00 13.32 301 ALA A CA 1
ATOM 2201 C C . ALA A 1 301 ? 4.914 11.140 37.565 1.00 13.74 301 ALA A C 1
ATOM 2202 O O . ALA A 1 301 ? 4.693 9.996 37.978 1.00 14.11 301 ALA A O 1
ATOM 2204 N N . LEU A 1 302 ? 4.115 11.747 36.680 1.00 13.56 302 LEU A N 1
ATOM 2205 C CA . LEU A 1 302 ? 2.923 11.077 36.124 1.00 13.47 302 LEU A CA 1
ATOM 2206 C C . LEU A 1 302 ? 3.335 9.986 35.113 1.00 13.56 302 LEU A C 1
ATOM 2207 O O . LEU A 1 302 ? 3.927 10.304 34.073 1.00 13.48 302 LEU A O 1
ATOM 2212 N N . PRO A 1 303 ? 3.044 8.704 35.422 1.00 13.48 303 PRO A N 1
ATOM 2213 C CA . PRO A 1 303 ? 3.422 7.585 34.539 1.00 13.45 303 PRO A CA 1
ATOM 2214 C C . PRO A 1 303 ? 2.680 7.551 33.205 1.00 12.89 303 PRO A C 1
ATOM 2215 O O . PRO A 1 303 ? 1.517 7.964 33.125 1.00 12.58 303 PRO A O 1
ATOM 2219 N N . GLN A 1 304 ? 3.338 7.015 32.176 1.00 12.70 304 GLN A N 1
ATOM 2220 C CA . GLN A 1 304 ? 2.719 6.861 30.861 1.00 12.67 304 GLN A CA 1
ATOM 2221 C C . GLN A 1 304 ? 1.481 5.931 30.894 1.00 12.20 304 GLN A C 1
ATOM 2222 O O . GLN A 1 304 ? 0.605 6.044 30.043 1.00 12.25 304 GLN A O 1
ATOM 2228 N N . ASP A 1 305 ? 1.422 5.018 31.866 1.00 11.80 305 ASP A N 1
ATOM 2229 C CA . ASP A 1 305 ? 0.276 4.107 32.022 1.00 11.80 305 ASP A CA 1
ATOM 2230 C C . ASP A 1 305 ? -0.572 4.468 33.264 1.00 11.37 305 ASP A C 1
ATOM 2231 O O . ASP A 1 305 ? -1.156 3.599 33.903 1.00 11.45 305 ASP A O 1
ATOM 2240 N N . ALA A 1 306 ? -0.666 5.760 33.582 1.00 11.38 306 ALA A N 1
ATOM 2241 C CA . ALA A 1 306 ? -1.425 6.221 34.753 1.00 11.41 306 ALA A CA 1
ATOM 2242 C C . ALA A 1 306 ? -2.902 5.820 34.668 1.00 11.37 306 ALA A C 1
ATOM 2243 O O . ALA A 1 306 ? -3.498 5.859 33.583 1.00 11.93 306 ALA A O 1
ATOM 2245 N N . ASP A 1 307 ? -3.490 5.431 35.801 1.00 11.15 307 ASP A N 1
ATOM 2246 C CA . ASP A 1 307 ? -4.943 5.170 35.873 1.00 11.00 307 ASP A CA 1
ATOM 2247 C C . ASP A 1 307 ? -5.717 6.386 36.423 1.00 10.68 307 ASP A C 1
ATOM 2248 O O . ASP A 1 307 ? -5.104 7.402 36.786 1.00 10.37 307 ASP A O 1
ATOM 2253 N N . PHE A 1 308 ? -7.051 6.295 36.459 1.00 10.32 308 PHE A N 1
ATOM 2254 C CA . PHE A 1 308 ? -7.888 7.421 36.921 1.00 10.08 308 PHE A CA 1
ATOM 2255 C C . PHE A 1 308 ? -7.517 7.881 38.346 1.00 9.80 308 PHE A C 1
ATOM 2256 O O . PHE A 1 308 ? -7.409 9.073 38.602 1.00 9.54 308 PHE A O 1
ATOM 2264 N N . ALA A 1 309 ? -7.323 6.932 39.263 1.00 9.96 309 ALA A N 1
ATOM 2265 C CA . ALA A 1 309 ? -7.025 7.258 40.669 1.00 10.04 309 ALA A CA 1
ATOM 2266 C C . ALA A 1 309 ? -5.711 8.032 40.830 1.00 9.72 309 ALA A C 1
ATOM 2267 O O . ALA A 1 309 ? -5.655 9.011 41.589 1.00 9.69 309 ALA A O 1
ATOM 2269 N N . THR A 1 310 ? -4.676 7.606 40.101 1.00 9.82 310 THR A N 1
ATOM 2270 C CA . THR A 1 310 ? -3.367 8.271 40.098 1.00 10.04 310 THR A CA 1
ATOM 2271 C C . THR A 1 310 ? -3.447 9.687 39.484 1.00 9.94 310 THR A C 1
ATOM 2272 O O . THR A 1 310 ? -2.927 10.657 40.058 1.00 9.80 310 THR A O 1
ATOM 2276 N N . PHE A 1 311 ? -4.121 9.807 38.339 1.00 9.85 311 PHE A N 1
ATOM 2277 C CA . PHE A 1 311 ? -4.335 11.115 37.703 1.00 9.98 311 PHE A CA 1
ATOM 2278 C C . PHE A 1 311 ? -5.080 12.074 38.647 1.00 9.82 311 PHE A C 1
ATOM 2279 O O . PHE A 1 311 ? -4.668 13.228 38.815 1.00 9.31 311 PHE A O 1
ATOM 2287 N N . ALA A 1 312 ? -6.158 11.588 39.269 1.00 9.92 312 ALA A N 1
ATOM 2288 C CA . ALA A 1 312 ? -6.992 12.401 40.173 1.00 10.29 312 ALA A CA 1
ATOM 2289 C C . ALA A 1 312 ? -6.198 12.920 41.377 1.00 10.66 312 ALA A C 1
ATOM 2290 O O . ALA A 1 312 ? -6.259 14.113 41.706 1.00 10.12 312 ALA A O 1
ATOM 2292 N N . ARG A 1 313 ? -5.447 12.026 42.018 1.00 10.99 313 ARG A N 1
ATOM 2293 C CA . ARG A 1 313 ? -4.588 12.406 43.148 1.00 11.58 313 ARG A CA 1
ATOM 2294 C C . ARG A 1 313 ? -3.577 13.487 42.744 1.00 11.08 313 ARG A C 1
ATOM 2295 O O . ARG A 1 313 ? -3.293 14.411 43.522 1.00 11.05 313 ARG A O 1
ATOM 2303 N N . THR A 1 314 ? -3.045 13.377 41.525 1.00 10.84 314 THR A N 1
ATOM 2304 C CA . THR A 1 314 ? -2.079 14.358 41.008 1.00 10.64 314 THR A CA 1
ATOM 2305 C C . THR A 1 314 ? -2.735 15.736 40.799 1.00 10.31 314 THR A C 1
ATOM 2306 O O . THR A 1 314 ? -2.148 16.765 41.167 1.00 9.77 314 THR A O 1
ATOM 2310 N N . THR A 1 315 ? -3.960 15.770 40.267 1.00 9.91 315 THR A N 1
ATOM 2311 C CA . THR A 1 315 ? -4.685 17.057 40.142 1.00 10.29 315 THR A CA 1
ATOM 2312 C C . THR A 1 315 ? -4.918 17.726 41.510 1.00 10.19 315 THR A C 1
ATOM 2313 O O . THR A 1 315 ? -4.825 18.944 41.615 1.00 9.46 315 THR A O 1
ATOM 2317 N N . VAL A 1 316 ? -5.199 16.938 42.547 1.00 10.67 316 VAL A N 1
ATOM 2318 C CA . VAL A 1 316 ? -5.445 17.503 43.880 1.00 11.27 316 VAL A CA 1
ATOM 2319 C C . VAL A 1 316 ? -4.162 18.144 44.440 1.00 11.77 316 VAL A C 1
ATOM 2320 O O . VAL A 1 316 ? -4.204 19.247 45.004 1.00 11.81 316 VAL A O 1
ATOM 2324 N N . LYS A 1 317 ? -3.026 17.469 44.263 1.00 12.43 317 LYS A N 1
ATOM 2325 C CA . LYS A 1 317 ? -1.711 18.026 44.643 1.00 12.48 317 LYS A CA 1
ATOM 2326 C C . LYS A 1 317 ? -1.450 19.393 43.998 1.00 12.06 317 LYS A C 1
ATOM 2327 O O . LYS A 1 317 ? -1.052 20.347 44.670 1.00 11.30 317 LYS A O 1
ATOM 2333 N N . HIS A 1 318 ? -1.653 19.479 42.690 1.00 11.58 318 HIS A N 1
ATOM 2334 C CA . HIS A 1 318 ? -1.399 20.725 41.961 1.00 11.63 318 HIS A CA 1
ATOM 2335 C C . HIS A 1 318 ? -2.406 21.824 42.289 1.00 11.46 318 HIS A C 1
ATOM 2336 O O . HIS A 1 318 ? -2.062 23.003 42.246 1.00 11.43 318 HIS A O 1
ATOM 2343 N N . ALA A 1 319 ? -3.628 21.442 42.650 1.00 11.49 319 ALA A N 1
ATOM 2344 C CA . ALA A 1 319 ? -4.614 22.411 43.155 1.00 12.24 319 ALA A CA 1
ATOM 2345 C C . ALA A 1 319 ? -4.117 23.077 44.454 1.00 12.61 319 ALA A C 1
ATOM 2346 O O . ALA A 1 319 ? -4.183 24.302 44.601 1.00 12.86 319 ALA A O 1
ATOM 2348 N N . GLU A 1 320 ? -3.600 22.267 45.373 1.00 13.55 320 GLU A N 1
ATOM 2349 C CA . GLU A 1 320 ? -2.985 22.760 46.628 1.00 14.09 320 GLU A CA 1
ATOM 2350 C C . GLU A 1 320 ? -1.782 23.668 46.374 1.00 14.40 320 GLU A C 1
ATOM 2351 O O . GLU A 1 320 ? -1.591 24.704 47.029 1.00 14.22 320 GLU A O 1
ATOM 2357 N N . GLN A 1 321 ? -0.971 23.242 45.417 1.00 14.44 321 GLN A N 1
ATOM 2358 C CA . GLN A 1 321 ? 0.310 23.858 45.110 1.00 14.60 321 GLN A CA 1
ATOM 2359 C C . GLN A 1 321 ? 0.148 25.241 44.482 1.00 13.99 321 GLN A C 1
ATOM 2360 O O . GLN A 1 321 ? 0.733 26.219 44.956 1.00 13.73 321 GLN A O 1
ATOM 2366 N N . ARG A 1 322 ? -0.645 25.317 43.416 1.00 13.28 322 ARG A N 1
ATOM 2367 C CA . ARG A 1 322 ? -0.850 26.574 42.685 1.00 13.09 322 ARG A CA 1
ATOM 2368 C C . ARG A 1 322 ? -1.832 27.516 43.384 1.00 12.84 322 ARG A C 1
ATOM 2369 O O . ARG A 1 322 ? -1.698 28.737 43.274 1.00 12.37 322 ARG A O 1
ATOM 2377 N N . PHE A 1 323 ? -2.822 26.955 44.078 1.00 12.85 323 PHE A N 1
ATOM 2378 C CA . PHE A 1 323 ? -3.888 27.754 44.672 1.00 13.19 323 PHE A CA 1
ATOM 2379 C C . PHE A 1 323 ? -3.937 27.575 46.196 1.00 13.58 323 PHE A C 1
ATOM 2380 O O . PHE A 1 323 ? -3.093 28.148 46.897 1.00 13.80 323 PHE A O 1
ATOM 2388 N N . ASP A 1 324 ? -4.891 26.790 46.699 1.00 13.72 324 ASP A N 1
ATOM 2389 C CA . ASP A 1 324 ? -5.059 26.590 48.139 1.00 14.10 324 ASP A CA 1
ATOM 2390 C C . ASP A 1 324 ? -5.922 25.362 48.472 1.00 14.22 324 ASP A C 1
ATOM 2391 O O . ASP A 1 324 ? -6.376 24.636 47.578 1.00 13.66 324 ASP A O 1
ATOM 2396 N N . SER A 1 325 ? -6.115 25.136 49.773 1.00 14.26 325 SER A N 1
ATOM 2397 C CA . SER A 1 325 ? -6.871 23.995 50.296 1.00 14.29 325 SER A CA 1
ATOM 2398 C C . SER A 1 325 ? -8.347 23.990 49.856 1.00 13.99 325 SER A C 1
ATOM 2399 O O . SER A 1 325 ? -8.919 22.928 49.602 1.00 14.03 325 SER A O 1
ATOM 2403 N N . LYS A 1 326 ? -8.954 25.166 49.760 1.00 13.64 326 LYS A N 1
ATOM 2404 C CA . LYS A 1 326 ? -10.354 25.282 49.337 1.00 13.77 326 LYS A CA 1
ATOM 2405 C C . LYS A 1 326 ? -10.554 24.824 47.885 1.00 13.35 326 LYS A C 1
ATOM 2406 O O . LYS A 1 326 ? -11.478 24.070 47.586 1.00 12.95 326 LYS A O 1
ATOM 2412 N N . VAL A 1 327 ? -9.661 25.262 47.000 1.00 13.16 327 VAL A N 1
ATOM 2413 C CA . VAL A 1 327 ? -9.673 24.831 45.593 1.00 12.79 327 VAL A CA 1
ATOM 2414 C C . VAL A 1 327 ? -9.406 23.318 45.473 1.00 12.64 327 VAL A C 1
ATOM 2415 O O . VAL A 1 327 ? -10.099 22.622 44.719 1.00 12.22 327 VAL A O 1
ATOM 2419 N N . ALA A 1 328 ? -8.437 22.814 46.243 1.00 12.35 328 ALA A N 1
ATOM 2420 C CA . ALA A 1 328 ? -8.118 21.376 46.292 1.00 12.73 328 ALA A CA 1
ATOM 2421 C C . ALA A 1 328 ? -9.314 20.525 46.729 1.00 12.89 328 ALA A C 1
ATOM 2422 O O . ALA A 1 328 ? -9.569 19.469 46.147 1.00 12.30 328 ALA A O 1
ATOM 2424 N N . GLN A 1 329 ? -10.032 20.988 47.758 1.00 13.18 329 GLN A N 1
ATOM 2425 C CA . GLN A 1 329 ? -11.276 20.342 48.211 1.00 13.86 329 GLN A CA 1
ATOM 2426 C C . GLN A 1 329 ? -12.295 20.180 47.079 1.00 13.37 329 GLN A C 1
ATOM 2427 O O . GLN A 1 329 ? -12.916 19.118 46.927 1.00 13.48 329 GLN A O 1
ATOM 2433 N N . LYS A 1 330 ? -12.477 21.247 46.302 1.00 12.97 330 LYS A N 1
ATOM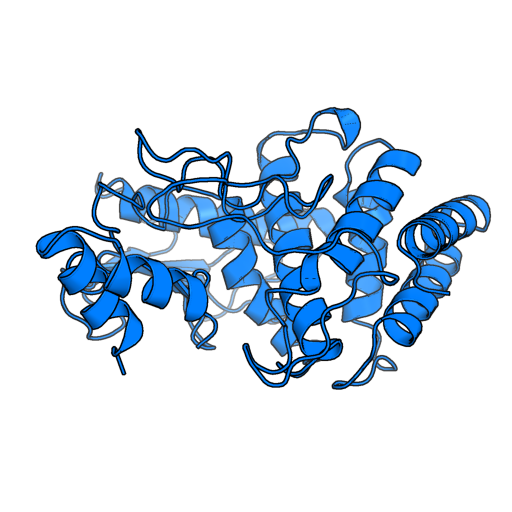 2434 C CA . LYS A 1 330 ? -13.467 21.257 45.226 1.00 13.11 330 LYS A CA 1
ATOM 2435 C C . LYS A 1 330 ? -13.081 20.278 44.107 1.00 12.36 330 LYS A C 1
ATOM 2436 O O . LYS A 1 330 ? -13.936 19.550 43.597 1.00 11.96 330 LYS A O 1
ATOM 2442 N N . VAL A 1 331 ? -11.796 20.248 43.754 1.00 11.72 331 VAL A N 1
ATOM 2443 C CA . VAL A 1 331 ? -11.276 19.259 42.792 1.00 11.97 331 VAL A CA 1
ATOM 2444 C C . VAL A 1 331 ? -11.452 17.814 43.312 1.00 11.97 331 VAL A C 1
ATOM 2445 O O . VAL A 1 331 ? -11.894 16.927 42.567 1.00 11.52 331 VAL A O 1
ATOM 2449 N N . GLN A 1 332 ? -11.119 17.578 44.581 1.00 12.27 332 GLN A N 1
ATOM 2450 C CA . GLN A 1 332 ? -11.248 16.234 45.155 1.00 12.43 332 GLN A CA 1
ATOM 2451 C C . GLN A 1 332 ? -12.711 15.775 45.173 1.00 12.27 332 GLN A C 1
ATOM 2452 O O . GLN A 1 332 ? -13.006 14.605 44.910 1.00 12.70 332 GLN A O 1
ATOM 2458 N N . GLN A 1 333 ? -13.623 16.694 45.453 1.00 12.66 333 GLN A N 1
ATOM 2459 C CA . GLN A 1 333 ? -15.055 16.366 45.492 1.00 12.26 333 GLN A CA 1
ATOM 2460 C C . GLN A 1 333 ? -15.615 16.050 44.103 1.00 11.84 333 GLN A C 1
ATOM 2461 O O . GLN A 1 333 ? -16.502 15.203 43.970 1.00 10.82 333 GLN A O 1
ATOM 2467 N N . ALA A 1 334 ? -15.099 16.726 43.076 1.00 11.23 334 ALA A N 1
ATOM 2468 C CA . ALA A 1 334 ? -15.500 16.439 41.698 1.00 11.17 334 ALA A CA 1
ATOM 2469 C C . ALA A 1 334 ? -15.171 14.993 41.317 1.00 10.78 334 ALA A C 1
ATOM 2470 O O . ALA A 1 334 ? -16.016 14.288 40.766 1.00 9.93 334 ALA A O 1
ATOM 2472 N N . TRP A 1 335 ? -13.941 14.560 41.602 1.00 10.63 335 TRP A N 1
ATOM 2473 C CA . TRP A 1 335 ? -13.537 13.168 41.330 1.00 11.06 335 TRP A CA 1
ATOM 2474 C C . TRP A 1 335 ? -14.372 12.170 42.145 1.00 11.38 335 TRP A C 1
ATOM 2475 O O . TRP A 1 335 ? -14.770 11.111 41.643 1.00 11.13 335 TRP A O 1
ATOM 2486 N N . HIS A 1 336 ? -14.637 12.515 43.404 1.00 12.75 336 HIS A N 1
ATOM 2487 C CA . HIS A 1 336 ? -15.443 11.663 44.285 1.00 12.81 336 HIS A CA 1
ATOM 2488 C C . HIS A 1 336 ? -16.860 11.482 43.727 1.00 12.83 336 HIS A C 1
ATOM 2489 O O . HIS A 1 336 ? -17.413 10.371 43.751 1.00 12.39 336 HIS A O 1
ATOM 2496 N N . GLN A 1 337 ? -17.430 12.569 43.210 1.00 12.54 337 GLN A N 1
ATOM 2497 C CA . GLN A 1 337 ? -18.787 12.547 42.648 1.00 12.82 337 GLN A CA 1
ATOM 2498 C C . GLN A 1 337 ? -18.938 11.586 41.463 1.00 12.77 337 GLN A C 1
ATOM 2499 O O . GLN A 1 337 ? -19.994 10.951 41.308 1.00 12.96 337 GLN A O 1
ATOM 2505 N N . VAL A 1 338 ? -17.893 11.458 40.641 1.00 12.67 338 VAL A N 1
ATOM 2506 C CA . VAL A 1 338 ? -17.917 10.526 39.509 1.00 12.89 338 VAL A CA 1
ATOM 2507 C C . VAL A 1 338 ? -17.391 9.114 39.869 1.00 12.96 338 VAL A C 1
ATOM 2508 O O . VAL A 1 338 ? -17.266 8.261 38.995 1.00 12.75 338 VAL A O 1
ATOM 2512 N N . GLY A 1 339 ? -17.077 8.876 41.140 1.00 13.34 339 GLY A N 1
ATOM 2513 C CA . GLY A 1 339 ? -16.773 7.522 41.624 1.00 13.58 339 GLY A CA 1
ATOM 2514 C C . GLY A 1 339 ? -15.309 7.112 41.620 1.00 13.85 339 GLY A C 1
ATOM 2515 O O . GLY A 1 339 ? -14.993 5.933 41.816 1.00 13.17 339 GLY A O 1
ATOM 2516 N N . VAL A 1 340 ? -14.417 8.078 41.396 1.00 14.06 340 VAL A N 1
ATOM 2517 C CA . VAL A 1 340 ? -12.972 7.856 41.475 1.00 14.85 340 VAL A CA 1
ATOM 2518 C C . VAL A 1 340 ? -12.522 8.211 42.908 1.00 15.68 340 VAL A C 1
ATOM 2519 O O . VAL A 1 340 ? -12.426 9.385 43.273 1.00 16.40 340 VAL A O 1
ATOM 2523 N N . ALA A 1 341 ? -12.282 7.183 43.717 1.00 16.76 341 ALA A N 1
ATOM 2524 C CA . ALA A 1 341 ? -12.015 7.358 45.155 0.70 16.57 341 ALA A CA 1
ATOM 2525 C C . ALA A 1 341 ? -10.629 7.942 45.423 0.50 17.06 341 ALA A C 1
ATOM 2526 O O . ALA A 1 341 ? -10.461 8.773 46.327 0.50 17.29 341 ALA A O 1
#

Nearest PDB structures (foldseek):
  2vqx-assembly1_A  TM=1.003E+00  e=3.457E-64  Serratia proteamaculans
  4ger-assembly2_B  TM=8.884E-01  e=6.118E-24  Paenibacillus polymyxa
  4tnl-assembly1_A  TM=8.735E-01  e=4.918E-24  Bacillus thermoproteolyticus
  1esp-assembly1_A  TM=8.746E-01  e=4.657E-24  Bacillus cereus
  2a7g-assembly1_E  TM=8.674E-01  e=1.726E-23  Bacillus thermoproteolyticus

Secondary structure (DSSP, 8-state):
-EESS-HHHHHHHHHHS-HHHHHHHHHHHH----PPTT---EEEEE-TTS--SS-EEEEETTPPP-S-HHHHHHHHHHHHHHHHHHHHH---STTSS---EEEEES-SSS---EEE-SS-EEE----SSSB--TTS-HHHHHHHHHHHHHHHTT---SSHHHHHHHHHHHHHHHHHHHHHHHT--TTT---EESTTTBPTT--BS-SEESSSTT-SBEETTTEE----SSGGG----SHHHHHTTTSTHHHHHHHHHHHHHH-S-TIIIIIHHHHHHHT-TTS-TT--HHHHHHHHHHHHHHHT-HHHHHHHHHHHHHTT--

Radius of gyration: 18.86 Å; Cα contacts (8 Å, |Δi|>4): 697; chains: 1; bounding box: 44×42×54 Å

Organism: Serratia proteamaculans (NCBI:txid28151)

Solvent-accessible surface area: 13538 Å² total; per-residue (Å²): 99,70,40,7,2,3,60,58,7,5,125,80,0,21,136,92,21,53,128,78,23,98,50,14,0,45,126,8,55,102,66,174,217,76,8,107,39,24,128,24,43,35,24,0,41,24,5,106,72,60,70,133,47,53,35,132,86,24,28,59,69,66,80,81,37,66,161,37,76,6,0,39,22,0,16,70,44,0,11,24,0,9,63,0,2,83,115,13,11,160,0,22,2,3,41,67,127,0,53,37,2,30,0,0,1,40,8,6,169,82,19,0,6,1,16,6,54,47,127,6,0,1,2,4,42,5,19,52,95,0,0,42,78,1,2,50,5,14,1,4,0,1,5,1,0,0,5,6,0,1,81,49,44,14,18,6,75,38,106,86,39,4,0,0,2,3,4,3,2,0,0,0,0,0,4,0,0,22,5,36,76,88,154,32,46,3,130,156,13,52,9,21,1,0,85,42,1,20,4,210,75,22,92,32,117,0,5,14,5,0,37,44,10,7,74,1,11,92,12,105,44,6,10,126,1,48,9,13,35,26,53,193,89,30,58,156,36,201,133,28,84,5,1,0,12,22,1,0,0,0,1,0,48,0,0,53,32,0,1,68,48,30,35,43,84,3,24,96,86,2,0,39,0,3,18,23,0,1,38,20,188,82,12,58,112,101,3,64,3,34,43,2,5,148,20,0,26,92,19,0,83,126,107,66,72,68,153,15,2,124,93,0,69,95,4,0,116,90,0,42,8,120

CATH classification: 3.10.170.10 (+1 more: 1.10.390.10)

Sequence (322 aa):
ARSVIPPYMLRRIIEHGSLPQRDCALHTLNHVKTSTGGEVIRDIYDAENSTQLPGKQVRNEGQASNHDVAVDEAYDYLGVTYDFFWQAFKRNSLDNQGLPLTGSVHYGKEYQNAFWNGQQMVFGDGDGEIFNRFTIAIDVVGHALAHGVTESEAGLIYFQQAGALNESLSDVFGSLVKQFHLKQTADKADWLIGEGLLAKGINGKGLRSMSAPGTAYDDPLLGKDPQPASMKDYIQTKEDNGGVHLNSGIPNRAFYLAATALGGYAWEKAGYIWYDTLCDKALPQDADFATFARTTVKHAEQRFDSKVAQKVQQAWHQVGVA

Foldseek 3Di:
DDKPDDPVLLVLLLPQHDPVSNVQSVCQNPDDPFDDFPDAWEWEAEQPQEADPDHHTDDTPPRDDPPDVLRVLLVVLQVLLQNLCCVLPVAQFQQSGRQHAYEYENHHDLRQIWADPLRYIYWHQHDQQFWHTQSPQSLSVQLRSNLSNLCNAQNADCAAQSVLVSSLSSLVSSQLSVCVVVVHKLVGGQQAAAQVTTHPPFAFRGLAHLQDQFRGGDGSRSHTRQADQAPVPDDQDPPSNRQSPRDSSLVSNLLSQLSVVVITRSSNQSVVLLVCLSRDPPQHSHDHPLRSLVSSLVSNCVVDHDVSSVSSNVSNVVRPRD

InterPro domains:
  IPR001570 Peptidase M4, C-terminal [PF02868] (173-340)
  IPR013856 Peptidase M4 domain [PF01447] (62-170)
  IPR023612 Peptidase M4 [PR00730] (125-145)
  IPR023612 Peptidase M4 [PR00730] (161-177)
  IPR023612 Peptidase M4 [PR00730] (182-193)
  IPR023612 Peptidase M4 [PR00730] (263-279)
  IPR027268 Peptidase M4/M1, CTD superfamily [G3DSA:1.10.390.10] (175-340)
  IPR032475 Protealysin, N-terminal propeptide [PF16485] (7-44)
  IPR052759 Extracellular Metalloprotease M4 [PTHR43579] (58-340)

B-factor: mean 16.11, std 6.98, range [6.25, 41.12]